Protein AF-A0A4Q0ILC9-F1 (afdb_monomer_lite)

pLDDT: mean 76.34, std 14.76, range [28.58, 97.38]

Structure (mmCIF, N/CA/C/O backbone):
data_AF-A0A4Q0ILC9-F1
#
_entry.id   AF-A0A4Q0ILC9-F1
#
loop_
_atom_site.group_PDB
_atom_site.id
_atom_site.type_symbol
_atom_site.label_atom_id
_atom_site.label_alt_id
_atom_site.label_comp_id
_atom_site.label_asym_id
_atom_site.label_entity_id
_atom_site.label_seq_id
_atom_site.pdbx_PDB_ins_code
_atom_site.Cartn_x
_atom_site.Cartn_y
_atom_site.Cartn_z
_atom_site.occupancy
_atom_site.B_iso_or_equiv
_atom_site.auth_seq_id
_atom_site.auth_comp_id
_atom_site.auth_asym_id
_atom_site.auth_atom_id
_atom_site.pdbx_PDB_model_num
ATOM 1 N N . MET A 1 1 ? -56.893 7.118 28.057 1.00 32.12 1 MET A N 1
ATOM 2 C CA . MET A 1 1 ? -55.992 6.007 27.695 1.00 32.12 1 MET A CA 1
ATOM 3 C C . MET A 1 1 ? -54.636 6.641 27.423 1.00 32.12 1 MET A C 1
ATOM 5 O O . MET A 1 1 ? -54.440 7.202 26.356 1.00 32.12 1 MET A O 1
ATOM 9 N N . HIS A 1 2 ? -53.793 6.756 28.453 1.00 28.58 2 HIS A N 1
ATOM 10 C CA . HIS A 1 2 ? -52.488 7.400 28.316 1.00 28.58 2 HIS A CA 1
ATOM 11 C C . HIS A 1 2 ? -51.523 6.392 27.708 1.00 28.58 2 HIS A C 1
ATOM 13 O O . HIS A 1 2 ? -51.140 5.425 28.359 1.00 28.58 2 HIS A O 1
ATOM 19 N N . GLU A 1 3 ? -51.178 6.610 26.445 1.00 32.72 3 GLU A N 1
ATOM 20 C CA . GLU A 1 3 ? -50.079 5.932 25.777 1.00 32.72 3 GLU A CA 1
ATOM 21 C C . GLU A 1 3 ? -48.788 6.407 26.451 1.00 32.72 3 GLU A C 1
ATOM 23 O O . GLU A 1 3 ? -48.257 7.483 26.172 1.00 32.72 3 GLU A O 1
ATOM 28 N N . THR A 1 4 ? -48.343 5.655 27.457 1.00 36.25 4 THR A N 1
ATOM 29 C CA . THR A 1 4 ? -47.068 5.884 28.122 1.00 36.25 4 THR A CA 1
ATOM 30 C C . THR A 1 4 ? -45.984 5.585 27.103 1.00 36.25 4 THR A C 1
ATOM 32 O O . THR A 1 4 ? -45.618 4.438 26.850 1.00 36.25 4 THR A O 1
ATOM 35 N N . THR A 1 5 ? -45.483 6.639 26.463 1.00 38.53 5 THR A N 1
ATOM 36 C CA . THR A 1 5 ? -44.257 6.580 25.679 1.00 38.53 5 THR A CA 1
ATOM 37 C C . THR A 1 5 ? -43.155 6.148 26.643 1.00 38.53 5 THR A C 1
ATOM 39 O O . THR A 1 5 ? -42.608 6.975 27.372 1.00 38.53 5 THR A O 1
ATOM 42 N N . HIS A 1 6 ? -42.871 4.845 26.705 1.00 46.44 6 HIS A N 1
ATOM 43 C CA . HIS A 1 6 ? -41.768 4.276 27.472 1.00 46.44 6 HIS A CA 1
ATOM 44 C C . HIS A 1 6 ? -40.474 4.712 26.786 1.00 46.44 6 HIS A C 1
ATOM 46 O O . HIS A 1 6 ? -39.830 3.956 26.062 1.00 46.44 6 HIS A O 1
ATOM 52 N N . LYS A 1 7 ? -40.116 5.991 26.942 1.00 48.72 7 LYS A N 1
ATOM 53 C CA . LYS A 1 7 ? -38.775 6.453 26.624 1.00 48.72 7 LYS A CA 1
ATOM 54 C C . LYS A 1 7 ? -37.854 5.657 27.546 1.00 48.72 7 LYS A C 1
ATOM 56 O O . LYS A 1 7 ? -38.005 5.774 28.763 1.00 48.72 7 LYS A O 1
ATOM 61 N N . PRO A 1 8 ? -36.950 4.832 26.999 1.00 55.56 8 PRO A N 1
ATOM 62 C CA . PRO A 1 8 ? -36.033 4.073 27.828 1.00 55.56 8 PRO A CA 1
ATOM 63 C C . PRO A 1 8 ? -35.229 5.072 28.657 1.00 55.56 8 PRO A C 1
ATOM 65 O O . PRO A 1 8 ? -34.714 6.052 28.108 1.00 55.56 8 PRO A O 1
ATOM 68 N N . LEU A 1 9 ? -35.166 4.861 29.972 1.00 58.69 9 LEU A N 1
ATOM 69 C CA . LEU A 1 9 ? -34.238 5.613 30.805 1.00 58.69 9 LEU A CA 1
ATOM 70 C C . LEU A 1 9 ? -32.828 5.238 30.353 1.00 58.69 9 LEU A C 1
ATOM 72 O O . LEU A 1 9 ? -32.453 4.066 30.395 1.00 58.69 9 LEU A O 1
ATOM 76 N N . ILE A 1 10 ? -32.086 6.236 29.880 1.00 66.81 10 ILE A N 1
ATOM 77 C CA . ILE A 1 10 ? -30.689 6.101 29.480 1.00 66.81 10 ILE A CA 1
ATOM 78 C C . ILE A 1 10 ? -29.870 6.886 30.492 1.00 66.81 10 ILE A C 1
ATOM 80 O O . ILE A 1 10 ? -29.986 8.109 30.570 1.00 66.81 10 ILE A O 1
ATOM 84 N N . TYR A 1 11 ? -29.042 6.183 31.253 1.00 71.12 11 TYR A N 1
ATOM 85 C CA . TYR A 1 11 ? -28.025 6.799 32.092 1.00 71.12 11 TYR A CA 1
ATOM 86 C C . TYR A 1 11 ? -26.703 6.806 31.333 1.00 71.12 11 TYR A C 1
ATOM 88 O O . TYR A 1 11 ? -26.286 5.776 30.808 1.00 71.12 11 TYR A O 1
ATOM 96 N N . GLN A 1 12 ? -26.052 7.966 31.270 1.00 73.44 12 GLN A N 1
ATOM 97 C CA . GLN A 1 12 ? -24.740 8.139 30.655 1.00 73.44 12 GLN A CA 1
ATOM 98 C C . GLN A 1 12 ? -23.733 8.523 31.736 1.00 73.44 12 GLN A C 1
ATOM 100 O O . GLN A 1 12 ? -23.986 9.435 32.521 1.00 73.44 12 GLN A O 1
ATOM 105 N N . ALA A 1 13 ? -22.591 7.841 31.757 1.00 72.38 13 ALA A N 1
ATOM 106 C CA . ALA A 1 13 ? -21.480 8.161 32.643 1.00 72.38 13 ALA A CA 1
ATOM 107 C C . ALA A 1 13 ? -20.181 8.267 31.835 1.00 72.38 13 ALA A C 1
ATOM 109 O O . ALA A 1 13 ? -19.867 7.386 31.032 1.00 72.38 13 ALA A O 1
ATOM 110 N N . SER A 1 14 ? -19.452 9.364 32.041 1.00 62.66 14 SER A N 1
ATOM 111 C CA . SER A 1 14 ? -18.255 9.748 31.277 1.00 62.66 14 SER A CA 1
ATOM 112 C C . SER A 1 14 ? -16.996 9.936 32.137 1.00 62.66 14 SER A C 1
ATOM 114 O O . SER A 1 14 ? -15.894 9.851 31.614 1.00 62.66 14 SER A O 1
ATOM 116 N N . ASP A 1 15 ? -17.109 10.111 33.459 1.00 62.19 15 ASP A N 1
ATOM 117 C CA . ASP A 1 15 ? -15.949 10.307 34.351 1.00 62.19 15 ASP A CA 1
ATOM 118 C C . ASP A 1 15 ? -15.460 8.985 34.965 1.00 62.19 15 ASP A C 1
ATOM 120 O O . ASP A 1 15 ? -15.452 8.782 36.180 1.00 62.19 15 ASP A O 1
ATOM 124 N N . VAL A 1 16 ? -15.103 8.031 34.106 1.00 65.88 16 VAL A N 1
ATOM 125 C CA . VAL A 1 16 ? -14.497 6.763 34.535 1.00 65.88 16 VAL A CA 1
ATOM 126 C C . VAL A 1 16 ? -12.981 6.913 34.508 1.00 65.88 16 VAL A C 1
ATOM 128 O O . VAL A 1 16 ? -12.418 7.594 33.651 1.00 65.88 16 VAL A O 1
ATOM 131 N N . ASN A 1 17 ? -12.289 6.277 35.452 1.00 66.19 17 ASN A N 1
ATOM 132 C CA . ASN A 1 17 ? -10.834 6.340 35.534 1.00 66.19 17 ASN A CA 1
ATOM 133 C C . ASN A 1 17 ? -10.191 5.463 34.439 1.00 66.19 17 ASN A C 1
ATOM 1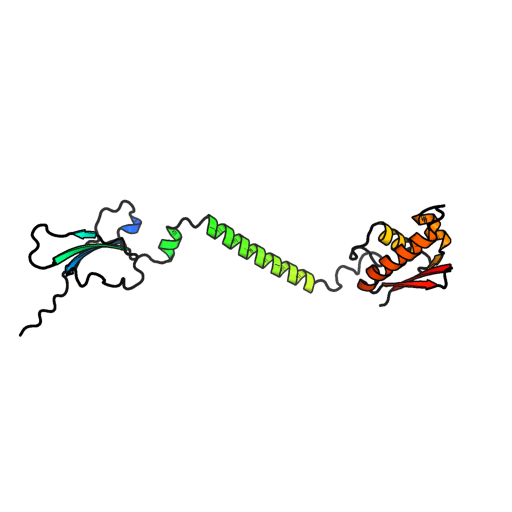35 O O . ASN A 1 17 ? -9.808 4.314 34.675 1.00 66.19 17 ASN A O 1
ATOM 139 N N . PHE A 1 18 ? -10.140 5.974 33.209 1.00 67.69 18 PHE A N 1
ATOM 140 C CA . PHE A 1 18 ? -9.543 5.278 32.073 1.00 67.69 18 PHE A CA 1
ATOM 141 C C . PHE A 1 18 ? -8.012 5.267 32.176 1.00 67.69 18 PHE A C 1
ATOM 143 O O . PHE A 1 18 ? -7.387 6.273 32.498 1.00 67.69 18 PHE A O 1
ATOM 150 N N . ARG A 1 19 ? -7.383 4.129 31.837 1.00 70.31 19 ARG A N 1
ATOM 151 C CA . ARG A 1 19 ? -5.910 3.995 31.811 1.00 70.31 19 ARG A CA 1
ATOM 152 C C . ARG A 1 19 ? -5.233 4.949 30.824 1.00 70.31 19 ARG A C 1
ATOM 154 O O . ARG A 1 19 ? -4.073 5.293 31.020 1.00 70.31 19 ARG A O 1
ATOM 161 N N . ASN A 1 20 ? -5.936 5.333 29.759 1.00 70.12 20 ASN A N 1
ATOM 162 C CA . ASN A 1 20 ? -5.443 6.287 28.778 1.00 70.12 20 ASN A CA 1
ATOM 163 C C . ASN A 1 20 ? -6.116 7.653 29.013 1.00 70.12 20 ASN A C 1
ATOM 165 O O . ASN A 1 20 ? -7.323 7.765 28.778 1.00 70.12 20 ASN A O 1
ATOM 169 N N . PRO A 1 21 ? -5.367 8.689 29.439 1.00 71.94 21 PRO A N 1
ATOM 170 C CA . PRO A 1 21 ? -5.933 10.004 29.735 1.00 71.94 21 PRO A CA 1
ATOM 171 C C . PRO A 1 21 ? -6.522 10.684 28.493 1.00 71.94 21 PRO A C 1
ATOM 173 O O . PRO A 1 21 ? -7.479 11.438 28.615 1.00 71.94 21 PRO A O 1
ATOM 176 N N . SER A 1 22 ? -6.026 10.369 27.292 1.00 68.69 22 SER A N 1
ATOM 177 C CA . SER A 1 22 ? -6.539 10.920 26.030 1.00 68.69 22 SER A CA 1
ATOM 178 C C . SER A 1 22 ? -7.940 10.423 25.668 1.00 68.69 22 SER A C 1
ATOM 180 O O . SER A 1 22 ? -8.578 10.996 24.792 1.00 68.69 22 SER A O 1
ATOM 182 N N . LEU A 1 23 ? -8.416 9.353 26.314 1.00 69.56 23 LEU A N 1
ATOM 183 C CA . LEU A 1 23 ? -9.752 8.799 26.091 1.00 69.56 23 LEU A CA 1
ATOM 184 C C . LEU A 1 23 ? -10.779 9.291 27.115 1.00 69.56 23 LEU A C 1
ATOM 186 O O . LEU A 1 23 ? -11.969 9.046 26.931 1.00 69.56 23 LEU A O 1
ATOM 190 N N . LYS A 1 24 ? -10.349 9.997 28.167 1.00 72.06 24 LYS A N 1
ATOM 191 C CA . LYS A 1 24 ? -11.212 10.352 29.297 1.00 72.06 24 LYS A CA 1
ATOM 192 C C . LYS A 1 24 ? -12.402 11.226 28.892 1.00 72.06 24 LYS A C 1
ATOM 194 O O . LYS A 1 24 ? -13.518 10.959 29.313 1.00 72.06 24 LYS A O 1
ATOM 199 N N . ASP A 1 25 ? -12.176 12.203 28.020 1.00 73.38 25 ASP A N 1
ATOM 200 C CA . ASP A 1 25 ? -13.208 13.181 27.649 1.00 73.38 25 ASP A CA 1
ATOM 201 C C . ASP A 1 25 ? -14.061 12.748 26.443 1.00 73.38 25 ASP A C 1
ATOM 203 O O . ASP A 1 25 ? -15.042 13.404 26.098 1.00 73.38 25 ASP A O 1
ATOM 207 N N . VAL A 1 26 ? -13.690 11.643 25.788 1.00 76.31 26 VAL A N 1
ATOM 208 C CA . VAL A 1 26 ? -14.314 11.159 24.541 1.00 76.31 26 VAL A CA 1
ATOM 209 C C . VAL A 1 26 ? -15.000 9.804 24.690 1.00 76.31 26 VAL A C 1
ATOM 211 O O . VAL A 1 26 ? -15.702 9.375 23.775 1.00 76.31 26 VAL A O 1
ATOM 214 N N . THR A 1 27 ? -14.820 9.121 25.822 1.00 82.19 27 THR A N 1
ATOM 215 C CA . THR A 1 27 ? -15.424 7.811 26.084 1.00 82.19 27 THR A CA 1
ATOM 216 C C . THR A 1 27 ? -16.475 7.892 27.182 1.00 82.19 27 THR A C 1
ATOM 218 O O . THR A 1 27 ? -16.338 8.605 28.172 1.00 82.19 27 THR A O 1
ATOM 221 N N . TYR A 1 28 ? -17.568 7.164 26.994 1.00 82.88 28 TYR A N 1
ATOM 222 C CA . TYR A 1 28 ? -18.654 7.060 27.961 1.00 82.88 28 TYR A CA 1
ATOM 223 C C . TYR A 1 28 ? -19.323 5.704 27.820 1.00 82.88 28 TYR A C 1
ATOM 225 O O . TYR A 1 28 ? -19.231 5.051 26.784 1.00 82.88 28 TYR A O 1
ATOM 233 N N . PHE A 1 29 ? -20.035 5.270 28.850 1.00 84.31 29 PHE A N 1
ATOM 234 C CA . PHE A 1 29 ? -20.931 4.129 28.727 1.00 84.31 29 PHE A CA 1
ATOM 235 C C . PHE A 1 29 ? -22.366 4.563 28.977 1.00 84.31 29 PHE A C 1
ATOM 237 O O . PHE A 1 29 ? -22.641 5.534 29.687 1.00 84.31 29 PHE A O 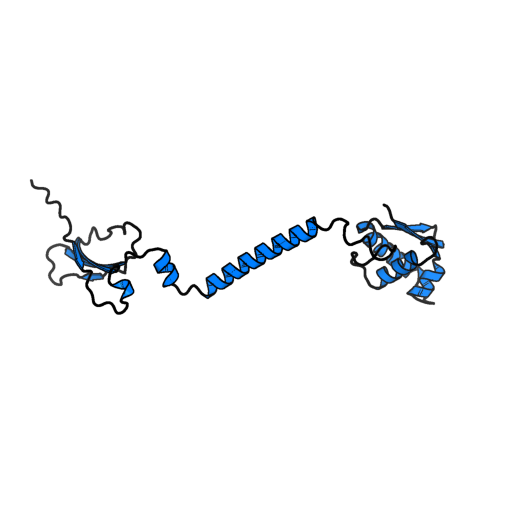1
ATOM 244 N N . THR A 1 30 ? -23.278 3.839 28.349 1.00 82.31 30 THR A N 1
ATOM 245 C CA . THR A 1 30 ? -24.713 4.028 28.497 1.00 82.31 30 THR A CA 1
ATOM 246 C C . THR A 1 30 ? -25.323 2.791 29.132 1.00 82.31 30 THR A C 1
ATOM 248 O O . THR A 1 30 ? -24.955 1.659 28.809 1.00 82.31 30 THR A O 1
ATOM 251 N N . LEU A 1 31 ? -26.240 3.032 30.057 1.00 82.88 31 LEU A N 1
ATOM 252 C CA . LEU A 1 31 ? -27.096 2.048 30.700 1.00 82.88 31 LEU A CA 1
ATOM 253 C C . LEU A 1 31 ? -28.516 2.341 30.240 1.00 82.88 31 LEU A C 1
ATOM 255 O O . LEU A 1 31 ? -29.067 3.385 30.592 1.00 82.88 31 LEU A O 1
ATOM 259 N N . ALA A 1 32 ? -29.087 1.454 29.435 1.00 80.56 32 ALA A N 1
ATOM 260 C CA . ALA A 1 32 ? -30.437 1.598 28.916 1.00 80.56 32 ALA A CA 1
ATOM 261 C C . ALA A 1 32 ? -31.324 0.462 29.423 1.00 80.56 32 ALA A C 1
ATOM 263 O O . ALA A 1 32 ? -30.946 -0.708 29.378 1.00 80.56 32 ALA A O 1
ATOM 264 N N . LEU A 1 33 ? -32.522 0.811 29.879 1.00 79.25 33 LEU A N 1
ATOM 265 C CA . LEU A 1 33 ? -33.580 -0.157 30.147 1.00 79.25 33 LEU A CA 1
ATOM 266 C C . LEU A 1 33 ? -34.238 -0.523 28.808 1.00 79.25 33 LEU A C 1
ATOM 268 O O . LEU A 1 33 ? -34.778 0.355 28.133 1.00 79.25 33 LEU A O 1
ATOM 272 N N . VAL A 1 34 ? -34.154 -1.781 28.389 1.00 75.75 34 VAL A N 1
ATOM 273 C CA . VAL A 1 34 ? -34.572 -2.231 27.055 1.00 75.75 34 VAL A CA 1
ATOM 274 C C . VAL A 1 34 ? -35.503 -3.433 27.190 1.00 75.75 34 VAL A C 1
ATOM 276 O O . VAL A 1 34 ? -35.239 -4.343 27.968 1.00 75.75 34 VAL A O 1
ATOM 279 N N . ASP A 1 35 ? -36.602 -3.448 26.436 1.00 76.12 35 ASP A N 1
ATOM 280 C CA . ASP A 1 35 ? -37.406 -4.662 26.265 1.00 76.12 35 ASP A CA 1
ATOM 281 C C . ASP A 1 35 ? -36.651 -5.617 25.329 1.00 76.12 35 ASP A C 1
ATOM 283 O O . ASP A 1 35 ? -36.176 -5.210 24.263 1.00 76.12 35 ASP A O 1
ATOM 287 N N . THR A 1 36 ? -36.552 -6.892 25.710 1.00 66.94 36 THR A N 1
ATOM 288 C CA . THR A 1 36 ? -35.953 -7.983 24.917 1.00 66.94 36 THR A CA 1
ATOM 289 C C . THR A 1 36 ? -36.364 -7.997 23.439 1.00 66.94 36 THR A C 1
ATOM 291 O O . THR A 1 36 ? -35.588 -8.441 22.593 1.00 66.94 36 THR A O 1
ATOM 294 N N . LYS A 1 37 ? -37.548 -7.475 23.097 1.00 66.00 37 LYS A N 1
ATOM 295 C CA . LYS A 1 37 ? -38.059 -7.408 21.719 1.00 66.00 37 LYS A CA 1
ATOM 296 C C . LYS A 1 37 ? -37.507 -6.246 20.879 1.00 66.00 37 LYS A C 1
ATOM 298 O O . LYS A 1 37 ? -37.629 -6.290 19.658 1.00 66.00 37 LYS A O 1
ATOM 303 N N . SER A 1 38 ? -36.900 -5.222 21.483 1.00 59.88 38 SER A N 1
ATOM 304 C CA . SER A 1 38 ? -36.496 -3.970 20.811 1.00 59.88 38 SER A CA 1
ATOM 305 C C . SER A 1 38 ? -35.008 -3.622 20.974 1.00 59.88 38 SER A C 1
ATOM 307 O O . SER A 1 38 ? -34.642 -2.451 21.064 1.00 59.88 38 SER A O 1
ATOM 309 N N . ALA A 1 39 ? -34.138 -4.634 21.019 1.00 58.22 39 ALA A N 1
ATOM 310 C CA . ALA A 1 39 ? -32.728 -4.490 21.395 1.00 58.22 39 ALA A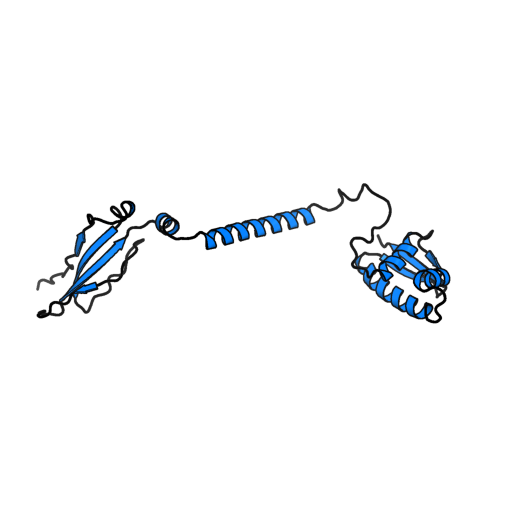 CA 1
ATOM 311 C C . ALA A 1 39 ? -31.841 -3.666 20.434 1.00 58.22 39 ALA A C 1
ATOM 313 O O . ALA A 1 39 ? -30.734 -3.278 20.805 1.00 58.22 39 ALA A O 1
ATOM 314 N N . SER A 1 40 ? -32.282 -3.370 19.208 1.00 54.81 40 SER A N 1
ATOM 315 C CA . SER A 1 40 ? -31.437 -2.694 18.218 1.00 54.81 40 SER A CA 1
ATOM 316 C C . SER A 1 40 ? -31.728 -1.196 18.133 1.00 54.81 40 SER A C 1
ATOM 318 O O . SER A 1 40 ? -32.547 -0.750 17.325 1.00 54.81 40 SER A O 1
ATOM 320 N N . ARG A 1 41 ? -31.011 -0.386 18.915 1.00 61.09 41 ARG A N 1
ATOM 321 C CA . ARG A 1 41 ? -30.881 1.042 18.607 1.00 61.09 41 ARG A CA 1
ATOM 322 C C . ARG A 1 41 ? -29.665 1.218 17.700 1.00 61.09 41 ARG A C 1
ATOM 324 O O . ARG A 1 41 ? -28.543 0.931 18.097 1.00 61.09 41 ARG A O 1
ATOM 331 N N . GLY A 1 42 ? -29.912 1.632 16.457 1.00 58.41 42 GLY A N 1
ATOM 332 C CA . GLY A 1 42 ? -28.852 1.877 15.481 1.00 58.41 42 GLY A CA 1
ATOM 333 C C . GLY A 1 42 ? -27.848 2.900 16.010 1.00 58.41 42 GLY A C 1
ATOM 334 O O . GLY A 1 42 ? -28.238 3.930 16.565 1.00 58.41 42 GLY A O 1
ATOM 335 N N . ILE A 1 43 ? -26.560 2.602 15.848 1.00 63.09 43 ILE A N 1
ATOM 336 C CA . ILE A 1 43 ? -25.465 3.506 16.202 1.00 63.09 43 ILE A CA 1
ATOM 337 C C . ILE A 1 43 ? -25.562 4.717 15.268 1.00 63.09 43 ILE A C 1
ATOM 339 O O . ILE A 1 43 ? -25.338 4.610 14.065 1.00 63.09 43 ILE A O 1
ATOM 343 N N . GLY A 1 44 ? -25.971 5.861 15.814 1.00 60.94 44 GLY A N 1
ATOM 344 C CA . GLY A 1 44 ? -26.082 7.112 15.070 1.00 60.94 44 GLY A CA 1
ATOM 345 C C . GLY A 1 44 ? -24.798 7.936 15.158 1.00 60.94 44 GLY A C 1
ATOM 346 O O . GLY A 1 44 ? -24.368 8.287 16.257 1.00 60.94 44 GLY A O 1
ATOM 347 N N . GLY A 1 45 ? -24.236 8.307 14.006 1.00 68.81 45 GLY A N 1
ATOM 348 C CA . GLY A 1 45 ? -23.115 9.249 13.892 1.00 68.81 45 GLY A CA 1
ATOM 349 C C . GLY A 1 45 ? -21.720 8.611 13.898 1.00 68.81 45 GLY A C 1
ATOM 350 O O . GLY A 1 45 ? -21.575 7.395 13.817 1.00 68.81 45 GLY A O 1
ATOM 351 N N . ASN A 1 46 ? -20.682 9.452 13.990 1.00 71.12 46 ASN A N 1
ATOM 352 C CA . ASN A 1 46 ? -19.266 9.049 14.020 1.00 71.12 46 ASN A CA 1
ATOM 353 C C . ASN A 1 46 ? -18.864 8.535 15.410 1.00 71.12 46 ASN A C 1
ATOM 355 O O . ASN A 1 46 ? -18.021 9.123 16.084 1.00 71.12 46 ASN A O 1
ATOM 359 N N . LYS A 1 47 ? -19.524 7.471 15.859 1.00 79.88 47 LYS A N 1
ATOM 360 C CA . LYS A 1 47 ? -19.327 6.888 17.183 1.00 79.88 47 LYS A CA 1
ATOM 361 C C . LYS A 1 47 ? -18.854 5.458 17.033 1.00 79.88 47 LYS A C 1
ATOM 363 O O . LYS A 1 47 ? -19.424 4.694 16.258 1.00 79.88 47 LYS A O 1
ATOM 368 N N . ILE A 1 48 ? -17.832 5.092 17.792 1.00 83.12 48 ILE A N 1
ATOM 369 C CA . ILE A 1 48 ? -17.429 3.696 17.927 1.00 83.12 48 ILE A CA 1
ATOM 370 C C . ILE A 1 48 ? -18.228 3.123 19.085 1.00 83.12 48 ILE A C 1
ATOM 372 O O . ILE A 1 48 ? -18.209 3.678 20.182 1.00 83.12 48 ILE A O 1
ATOM 376 N N . ALA A 1 49 ? -18.936 2.030 18.833 1.00 85.44 49 ALA A N 1
ATOM 377 C CA . ALA A 1 49 ? -19.650 1.307 19.869 1.00 85.44 49 ALA A CA 1
ATOM 378 C C . ALA A 1 49 ? -18.874 0.047 20.252 1.00 85.44 49 ALA A C 1
ATOM 380 O O . ALA A 1 49 ? -18.331 -0.649 19.395 1.00 85.44 49 ALA A O 1
ATOM 381 N N . SER A 1 50 ? -18.841 -0.230 21.547 1.00 84.31 50 SER A N 1
ATOM 382 C CA . SER A 1 50 ? -18.388 -1.498 22.102 1.00 84.31 50 SER A CA 1
ATOM 383 C C . SER A 1 50 ? -19.484 -2.556 21.968 1.00 84.31 50 SER A C 1
ATOM 385 O O . SER A 1 50 ? -20.663 -2.238 21.764 1.00 84.31 50 SER A O 1
ATOM 387 N N . ASP A 1 51 ? -19.097 -3.812 22.176 1.00 86.50 51 ASP A N 1
ATOM 388 C CA . ASP A 1 51 ? -20.030 -4.910 22.394 1.00 86.50 51 ASP A CA 1
ATOM 389 C C . ASP A 1 51 ? -21.011 -4.560 23.523 1.00 86.50 51 ASP A C 1
ATOM 391 O O . ASP A 1 51 ? -20.631 -3.975 24.545 1.00 86.50 51 ASP A O 1
ATOM 395 N N . SER A 1 52 ? -22.288 -4.885 23.316 1.00 83.62 52 SER A N 1
ATOM 396 C CA . SER A 1 52 ? -23.344 -4.635 24.294 1.00 83.62 52 SER A CA 1
ATOM 397 C C . SER A 1 52 ? -23.504 -5.825 25.234 1.00 83.62 52 SER A C 1
ATOM 399 O O . SER A 1 52 ? -23.667 -6.956 24.775 1.00 83.62 52 SER A O 1
ATOM 401 N N . ILE A 1 53 ? -23.545 -5.566 26.536 1.00 86.19 53 ILE A N 1
ATOM 402 C CA . ILE A 1 53 ? -23.828 -6.568 27.566 1.00 86.19 53 ILE A CA 1
ATOM 403 C C . ILE A 1 53 ? -25.289 -6.422 27.989 1.00 86.19 53 ILE A C 1
ATOM 405 O O . ILE A 1 53 ? -25.755 -5.318 28.257 1.00 86.19 53 ILE A O 1
ATOM 409 N N . MET A 1 54 ? -26.010 -7.537 28.063 1.00 84.56 54 MET A N 1
ATOM 410 C CA . MET A 1 54 ? -27.398 -7.587 28.522 1.00 84.56 54 MET A CA 1
ATOM 411 C C . MET A 1 54 ? -27.453 -8.225 29.910 1.00 84.56 54 MET A C 1
ATOM 413 O O . MET A 1 54 ? -27.144 -9.404 30.069 1.00 84.56 54 MET A O 1
ATOM 417 N N . LEU A 1 55 ? -27.847 -7.449 30.915 1.00 83.94 55 LEU A N 1
ATOM 418 C CA . LEU A 1 55 ? -28.040 -7.910 32.287 1.00 83.94 55 LEU A CA 1
ATOM 419 C C . LEU A 1 55 ? -29.516 -8.255 32.492 1.00 83.94 55 LEU A C 1
ATOM 421 O O . LEU A 1 55 ? -30.376 -7.371 32.466 1.00 83.94 55 LEU A O 1
ATOM 425 N N . MET A 1 56 ? -29.794 -9.548 32.666 1.00 81.94 56 MET A N 1
ATOM 426 C CA . MET A 1 56 ? -31.135 -10.062 32.954 1.00 81.94 56 MET A CA 1
ATOM 427 C C . MET A 1 56 ? -31.312 -10.221 34.471 1.00 81.94 56 MET A C 1
ATOM 429 O O . MET A 1 56 ? -30.469 -10.863 35.101 1.00 81.94 56 MET A O 1
ATOM 433 N N . PRO A 1 57 ? -32.388 -9.694 35.076 1.00 79.50 57 PRO A N 1
ATOM 434 C CA . PRO A 1 57 ? -32.741 -10.036 36.448 1.00 79.50 57 PRO A CA 1
ATOM 435 C C . PRO A 1 57 ? -33.195 -11.500 36.534 1.00 79.50 57 PRO A C 1
ATOM 437 O O . PRO A 1 57 ? -33.972 -11.961 35.702 1.00 79.50 57 PRO A O 1
ATOM 440 N N . GLU A 1 58 ? -32.770 -12.214 37.576 1.00 72.31 58 GLU A N 1
ATOM 441 C CA . GLU A 1 58 ? -33.144 -13.622 37.806 1.00 72.31 58 GLU A CA 1
ATOM 442 C C . GLU A 1 58 ? -34.659 -13.798 38.044 1.00 72.31 58 GLU A C 1
ATOM 444 O O . GLU A 1 58 ? -35.247 -14.804 37.664 1.00 72.31 58 GLU A O 1
ATOM 449 N N . HIS A 1 59 ? -35.304 -12.772 38.609 1.00 67.31 59 HIS A N 1
ATOM 450 C CA . HIS A 1 59 ? -36.739 -12.728 38.907 1.00 67.31 59 HIS A CA 1
ATOM 451 C C . HIS A 1 59 ? -37.425 -11.566 38.171 1.00 67.31 59 HIS A C 1
ATOM 453 O O . HIS A 1 59 ? -38.132 -10.755 38.772 1.00 67.31 59 HIS A O 1
ATOM 459 N N . ALA A 1 60 ? -37.163 -11.425 36.871 1.00 58.09 60 ALA A N 1
ATOM 460 C CA . ALA A 1 60 ? -37.737 -10.348 36.073 1.00 58.09 60 ALA A CA 1
ATOM 461 C C . ALA A 1 60 ? -39.234 -10.581 35.811 1.00 58.09 60 ALA A C 1
ATOM 463 O O . ALA A 1 60 ? -39.615 -11.445 35.019 1.00 58.09 60 ALA A O 1
ATOM 464 N N . ALA A 1 61 ? -40.089 -9.771 36.436 1.00 56.56 61 ALA A N 1
ATOM 465 C CA . ALA A 1 61 ? -41.429 -9.544 35.916 1.00 56.56 61 ALA A CA 1
ATOM 466 C C . ALA A 1 61 ? -41.292 -8.762 34.597 1.00 56.56 61 ALA A C 1
ATOM 468 O O . ALA A 1 61 ? -40.713 -7.681 34.577 1.00 56.56 61 ALA A O 1
ATOM 469 N N . GLU A 1 62 ? -41.797 -9.341 33.508 1.00 64.94 62 GLU A N 1
ATOM 470 C CA . GLU A 1 62 ? -41.993 -8.685 32.207 1.00 64.94 62 GLU A CA 1
ATOM 471 C C . GLU A 1 62 ? -40.731 -8.258 31.434 1.00 64.94 62 GLU A C 1
ATOM 473 O O . GLU A 1 62 ? -40.463 -7.074 31.286 1.00 64.94 62 GLU A O 1
ATOM 478 N N . GLY A 1 63 ? -39.991 -9.216 30.853 1.00 68.19 63 GLY A N 1
ATOM 479 C CA . GLY A 1 63 ? -39.201 -9.009 29.616 1.00 68.19 63 GLY A CA 1
ATOM 480 C C . GLY A 1 63 ? -38.150 -7.885 29.611 1.00 68.19 63 GLY A C 1
ATOM 481 O O . GLY A 1 63 ? -37.670 -7.494 28.545 1.00 68.19 63 GLY A O 1
ATOM 482 N N . LEU A 1 64 ? -37.810 -7.360 30.786 1.00 74.19 64 LEU A N 1
ATOM 483 C CA . LEU A 1 64 ? -37.035 -6.146 30.958 1.00 74.19 64 LEU A CA 1
ATOM 484 C C . LEU A 1 64 ? -35.557 -6.474 31.157 1.00 74.19 64 LEU A C 1
ATOM 486 O O . LEU A 1 64 ? -35.173 -7.188 32.085 1.00 74.19 64 LEU A O 1
ATOM 490 N N . ALA A 1 65 ? -34.730 -5.904 30.291 1.00 81.06 65 ALA A N 1
ATOM 491 C CA . ALA A 1 65 ? -33.290 -6.055 30.272 1.00 81.06 65 ALA A CA 1
ATOM 492 C C . ALA A 1 65 ? -32.593 -4.732 30.593 1.00 81.06 65 ALA A C 1
ATOM 494 O O . ALA A 1 65 ? -33.044 -3.665 30.175 1.00 81.06 65 ALA A O 1
ATOM 495 N N . ILE A 1 66 ? -31.443 -4.793 31.266 1.00 83.88 66 ILE A N 1
ATOM 496 C CA . ILE A 1 66 ? -30.525 -3.651 31.325 1.00 83.88 66 ILE A CA 1
ATOM 497 C C . ILE A 1 66 ? -29.427 -3.883 30.290 1.00 83.88 66 ILE A C 1
ATOM 499 O O . ILE A 1 66 ? -28.629 -4.809 30.417 1.00 83.88 66 ILE A O 1
ATOM 503 N N . GLN A 1 67 ? -29.379 -3.039 29.265 1.00 85.12 67 GLN A N 1
ATOM 504 C CA . GLN A 1 67 ? -28.310 -3.027 28.277 1.00 85.12 67 GLN A CA 1
ATOM 505 C C . GLN A 1 67 ? -27.206 -2.070 28.728 1.00 85.12 67 GLN A C 1
ATOM 507 O O . GLN A 1 67 ? -27.454 -0.893 28.990 1.00 85.12 67 GLN A O 1
ATOM 512 N N . VAL A 1 68 ? -25.979 -2.576 28.781 1.00 86.31 68 VAL A N 1
ATOM 513 C CA . VAL A 1 68 ? -24.763 -1.800 29.019 1.00 86.31 68 VAL A CA 1
ATOM 514 C C . VAL A 1 68 ? -23.983 -1.734 27.713 1.00 86.31 68 VAL A C 1
ATOM 516 O O . VAL A 1 68 ? -23.632 -2.775 27.156 1.00 86.31 68 VAL A O 1
ATOM 519 N N . GLN A 1 69 ? -23.694 -0.531 27.221 1.00 86.62 69 GLN A N 1
ATOM 520 C CA . GLN A 1 69 ? -22.887 -0.351 26.014 1.00 86.62 69 GLN A CA 1
ATOM 521 C C . GLN A 1 69 ? -21.921 0.825 26.155 1.00 86.62 69 GLN A C 1
ATOM 523 O O . GLN A 1 69 ? -22.321 1.932 26.522 1.00 86.62 69 GLN A O 1
ATOM 528 N N . GLY A 1 70 ? -20.646 0.572 25.853 1.00 85.75 70 GLY A N 1
ATOM 529 C CA . GLY A 1 70 ? -19.601 1.592 25.777 1.00 85.75 70 GLY A CA 1
ATOM 530 C C . GLY A 1 70 ? -19.596 2.299 24.424 1.00 85.75 70 GLY A C 1
ATOM 531 O O . GLY A 1 70 ? -19.806 1.665 23.391 1.00 85.75 70 GLY A O 1
ATOM 532 N N . PHE A 1 71 ? -19.323 3.597 24.431 1.00 85.50 71 PHE A N 1
ATOM 533 C CA . PHE A 1 71 ? -19.205 4.439 23.249 1.00 85.50 71 PHE A CA 1
ATOM 534 C C . PHE A 1 71 ? -17.949 5.307 23.323 1.00 85.50 71 PHE A C 1
ATOM 536 O O . PHE A 1 71 ? -17.526 5.738 24.398 1.00 85.50 71 PHE A O 1
ATOM 543 N N . ALA A 1 72 ? -17.376 5.582 22.156 1.00 85.06 72 ALA A N 1
ATOM 544 C CA . ALA A 1 72 ? -16.284 6.524 21.987 1.00 85.06 72 ALA A CA 1
ATOM 545 C C . ALA A 1 72 ? -16.586 7.471 20.820 1.00 85.06 72 ALA A C 1
ATOM 547 O O . ALA A 1 72 ? -16.749 7.038 19.674 1.00 85.06 72 ALA A O 1
ATOM 548 N N . ASP A 1 73 ? -16.635 8.768 21.112 1.00 83.69 73 ASP A N 1
ATOM 549 C CA . ASP A 1 73 ? -16.790 9.824 20.115 1.00 83.69 73 ASP A CA 1
ATOM 550 C C . ASP A 1 73 ? -15.395 10.165 19.557 1.00 83.69 73 ASP A C 1
ATOM 552 O O . ASP A 1 73 ? -14.765 11.160 19.915 1.00 83.69 73 ASP A O 1
ATOM 556 N N . CYS A 1 74 ? -14.862 9.280 18.713 1.00 76.00 74 CYS A N 1
ATOM 557 C CA . CYS A 1 74 ? -13.536 9.440 18.118 1.00 76.00 74 CYS A CA 1
ATOM 558 C C . CYS A 1 74 ? -13.611 10.078 16.726 1.00 76.00 74 CYS A C 1
ATOM 560 O O . CYS A 1 74 ? -14.352 9.630 15.852 1.00 76.00 74 CYS A O 1
ATOM 562 N N . SER A 1 75 ? -12.762 11.077 16.479 1.00 81.31 75 SER A N 1
ATOM 563 C CA . SER A 1 75 ? -12.503 11.552 15.116 1.00 81.31 75 SER A CA 1
ATOM 564 C C . SER A 1 75 ? -11.751 10.487 14.310 1.00 81.31 75 SER A C 1
ATOM 566 O O . SER A 1 75 ? -10.911 9.768 14.856 1.00 81.31 75 SER A O 1
ATOM 568 N N . MET A 1 76 ? -11.978 10.437 12.993 1.00 80.12 76 MET A N 1
ATOM 569 C CA . MET A 1 76 ? -11.224 9.577 12.067 1.00 80.12 76 MET A CA 1
ATOM 570 C C . MET A 1 76 ? -9.707 9.752 12.214 1.00 80.12 76 MET A C 1
ATOM 572 O O . MET A 1 76 ? -8.973 8.772 12.179 1.00 80.12 76 MET A O 1
ATOM 576 N N . ALA A 1 77 ? -9.231 10.974 12.472 1.00 80.06 77 ALA A N 1
ATOM 577 C CA . ALA A 1 77 ? -7.809 11.230 12.696 1.00 80.06 77 ALA A CA 1
ATOM 578 C C . ALA A 1 77 ? -7.265 10.516 13.948 1.00 80.06 77 ALA A C 1
A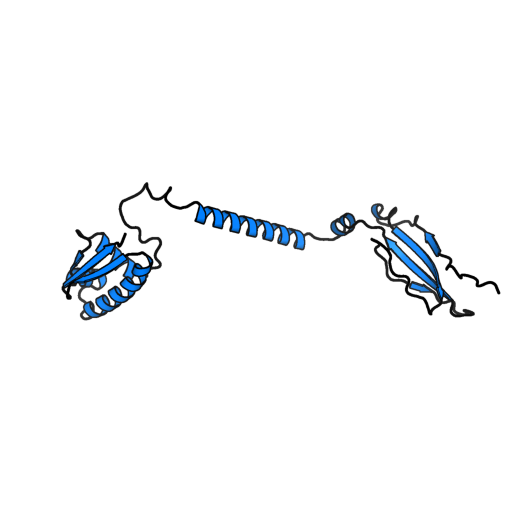TOM 580 O O . ALA A 1 77 ? -6.176 9.950 13.908 1.00 80.06 77 ALA A O 1
ATOM 581 N N . SER A 1 78 ? -8.034 10.493 15.041 1.00 78.50 78 SER A N 1
ATOM 582 C CA . SER A 1 78 ? -7.655 9.792 16.274 1.00 78.50 78 SER A CA 1
ATOM 583 C C . SER A 1 78 ? -7.635 8.279 16.080 1.00 78.50 78 SER A C 1
ATOM 585 O O . SER A 1 78 ? -6.778 7.608 16.644 1.00 78.50 78 SER A O 1
ATOM 587 N N . ILE A 1 79 ? -8.537 7.748 15.248 1.00 79.19 79 ILE A N 1
ATOM 588 C CA . ILE A 1 79 ? -8.577 6.323 14.896 1.00 79.19 79 ILE A CA 1
ATOM 589 C C . ILE A 1 79 ? -7.336 5.942 14.086 1.00 79.19 79 ILE A C 1
ATOM 591 O O . ILE A 1 79 ? -6.685 4.949 14.395 1.00 79.19 79 ILE A O 1
ATOM 595 N N . LEU A 1 80 ? -6.973 6.750 13.085 1.00 79.19 80 LEU A N 1
ATOM 596 C CA . LEU A 1 80 ? -5.769 6.527 12.282 1.00 79.19 80 LEU A CA 1
ATOM 597 C C . LEU A 1 80 ? -4.495 6.631 13.129 1.00 79.19 80 LEU A C 1
ATOM 599 O O . LEU A 1 80 ? -3.598 5.812 12.971 1.00 79.19 80 LEU A O 1
ATOM 603 N N . TYR A 1 81 ? -4.436 7.595 14.052 1.00 78.19 81 TYR A N 1
ATOM 604 C CA . TYR A 1 81 ? -3.302 7.775 14.961 1.00 78.19 81 TYR A CA 1
ATOM 605 C C . TYR A 1 81 ? -3.162 6.631 15.974 1.00 78.19 81 TYR A C 1
ATOM 607 O O . TYR A 1 81 ? -2.053 6.194 16.266 1.00 78.19 81 TYR A O 1
ATOM 615 N N . ALA A 1 82 ? -4.280 6.140 16.515 1.00 78.12 82 ALA A N 1
ATOM 616 C CA . ALA A 1 82 ? -4.283 5.009 17.440 1.00 78.12 82 ALA A CA 1
ATOM 617 C C . ALA A 1 82 ? -4.008 3.665 16.740 1.00 78.12 82 ALA A C 1
ATOM 619 O O . ALA A 1 82 ? -3.660 2.687 17.400 1.00 78.12 82 ALA A O 1
ATOM 620 N N . SER A 1 83 ? -4.179 3.605 15.419 1.00 80.44 83 SER A N 1
ATOM 621 C CA . SER A 1 83 ? -3.935 2.413 14.615 1.00 80.44 83 SER A CA 1
ATOM 622 C C . SER A 1 83 ? -2.448 2.272 14.287 1.00 80.44 83 SER A C 1
ATOM 624 O O . SER A 1 83 ? -1.802 3.216 13.841 1.00 80.44 83 SER A O 1
ATOM 626 N N . ASP A 1 84 ? -1.911 1.056 14.399 1.00 82.00 84 ASP A N 1
ATOM 627 C CA . ASP A 1 84 ? -0.560 0.751 13.918 1.00 82.00 84 ASP A CA 1
ATOM 628 C C . ASP A 1 84 ? -0.563 0.644 12.383 1.00 82.00 84 ASP A C 1
ATOM 630 O O . ASP A 1 84 ? -0.826 -0.406 11.797 1.00 82.00 84 ASP A O 1
ATOM 634 N N . GLN A 1 85 ? -0.359 1.781 11.716 1.00 83.62 85 GLN A N 1
ATOM 635 C CA . GLN A 1 85 ? -0.394 1.907 10.252 1.00 83.62 85 GLN A CA 1
ATOM 636 C C . GLN A 1 85 ? 0.998 1.952 9.623 1.00 83.62 85 GLN A C 1
ATOM 638 O O . GLN A 1 85 ? 1.146 2.348 8.465 1.00 83.62 85 GLN A O 1
ATOM 643 N N . THR A 1 86 ? 2.024 1.528 10.359 1.00 85.81 86 THR A N 1
ATOM 644 C CA . THR A 1 86 ? 3.425 1.579 9.923 1.00 85.81 86 THR A CA 1
ATOM 645 C C . THR A 1 86 ? 3.640 0.862 8.586 1.00 85.81 86 THR A C 1
ATOM 647 O O . THR A 1 86 ? 4.143 1.459 7.632 1.00 85.81 86 THR A O 1
ATOM 650 N N . LEU A 1 87 ? 3.188 -0.389 8.466 1.00 89.00 87 LEU A N 1
ATOM 651 C CA . LEU A 1 87 ? 3.343 -1.186 7.246 1.00 89.00 87 LEU A CA 1
ATOM 652 C C . LEU A 1 87 ? 2.477 -0.676 6.069 1.00 89.00 87 LEU A C 1
ATOM 654 O O . LEU A 1 87 ? 3.045 -0.442 4.996 1.00 89.00 87 LEU A O 1
ATOM 658 N N . PRO A 1 88 ? 1.153 -0.444 6.219 1.00 89.00 88 PRO A N 1
ATOM 659 C CA . PRO A 1 88 ? 0.339 0.153 5.155 1.00 89.00 88 PRO A CA 1
ATOM 660 C C . PRO A 1 88 ? 0.867 1.514 4.683 1.00 89.00 88 PRO A C 1
ATOM 662 O O . PRO A 1 88 ? 0.898 1.780 3.481 1.00 89.00 88 PRO A O 1
ATOM 665 N N . GLY A 1 89 ? 1.343 2.352 5.610 1.00 90.25 89 GLY A N 1
ATOM 666 C CA . GLY A 1 89 ? 1.905 3.666 5.309 1.00 90.25 89 GLY A CA 1
ATOM 667 C C . GLY A 1 89 ? 3.171 3.584 4.456 1.00 90.25 89 GLY A C 1
ATOM 668 O O . GLY A 1 89 ? 3.281 4.282 3.448 1.00 90.25 89 GLY A O 1
ATOM 669 N N . ILE A 1 90 ? 4.100 2.682 4.791 1.00 95.44 90 ILE A N 1
ATOM 670 C CA . ILE A 1 90 ? 5.325 2.468 4.000 1.00 95.44 90 ILE A CA 1
ATOM 671 C C . ILE A 1 90 ? 4.986 2.003 2.579 1.00 95.44 90 ILE A C 1
ATOM 673 O O . ILE A 1 90 ? 5.564 2.500 1.607 1.00 95.44 90 ILE A O 1
ATOM 677 N N . LEU A 1 91 ? 4.047 1.063 2.436 1.00 94.94 91 LEU A N 1
ATOM 678 C CA . LEU A 1 91 ? 3.623 0.569 1.124 1.00 94.94 91 LEU A CA 1
ATOM 679 C C . LEU A 1 91 ? 2.968 1.674 0.289 1.00 94.94 91 LEU A C 1
ATOM 681 O O . LEU A 1 91 ? 3.260 1.794 -0.902 1.00 94.94 91 LEU A O 1
ATOM 685 N N . PHE A 1 92 ? 2.154 2.524 0.914 1.00 95.69 92 PHE A N 1
ATOM 686 C CA . PHE A 1 92 ? 1.521 3.659 0.253 1.00 95.69 92 PHE A CA 1
ATOM 687 C C . PHE A 1 92 ? 2.550 4.673 -0.266 1.00 95.69 92 PHE A C 1
ATOM 689 O O . PHE A 1 92 ? 2.513 5.049 -1.439 1.00 95.69 92 PHE A O 1
ATOM 696 N N . VAL A 1 93 ? 3.537 5.043 0.558 1.00 96.50 93 VAL A N 1
ATOM 697 C CA . VAL A 1 93 ? 4.623 5.951 0.149 1.00 96.50 93 VAL A CA 1
ATOM 698 C C . VAL A 1 93 ? 5.442 5.352 -0.997 1.00 96.50 93 VAL A C 1
ATOM 700 O O . VAL A 1 93 ? 5.725 6.043 -1.977 1.00 96.50 93 VAL A O 1
ATOM 703 N N . ARG A 1 94 ? 5.778 4.055 -0.935 1.00 96.44 94 ARG A N 1
ATOM 704 C CA . ARG A 1 94 ? 6.484 3.365 -2.030 1.00 96.44 94 ARG A CA 1
ATOM 705 C C . ARG A 1 94 ? 5.669 3.341 -3.320 1.00 96.44 94 ARG A C 1
ATOM 707 O O . ARG A 1 94 ? 6.249 3.507 -4.391 1.00 96.44 94 ARG A O 1
ATOM 714 N N . SER A 1 95 ? 4.351 3.170 -3.230 1.00 97.38 95 SER A N 1
ATOM 715 C CA . SER A 1 95 ? 3.455 3.210 -4.390 1.00 97.38 95 SER A CA 1
ATOM 716 C C . SER A 1 95 ? 3.460 4.587 -5.052 1.00 97.38 95 SER A C 1
ATOM 718 O O . SER A 1 95 ? 3.625 4.684 -6.266 1.00 97.38 95 SER A O 1
ATOM 720 N N . ILE A 1 96 ? 3.343 5.659 -4.262 1.00 97.06 96 ILE A N 1
ATOM 721 C CA . ILE A 1 96 ? 3.389 7.033 -4.780 1.00 97.06 96 ILE A CA 1
ATOM 722 C C . ILE A 1 96 ? 4.743 7.317 -5.428 1.00 97.06 96 ILE A C 1
ATOM 724 O O . ILE A 1 96 ? 4.790 7.842 -6.540 1.00 97.06 96 ILE A O 1
ATOM 728 N N . LEU A 1 97 ? 5.842 6.934 -4.773 1.00 96.69 97 LEU A N 1
ATOM 729 C CA . LEU A 1 97 ? 7.187 7.155 -5.300 1.00 96.69 97 LEU A CA 1
ATOM 730 C C . LEU A 1 97 ? 7.419 6.387 -6.608 1.00 96.69 97 LEU A C 1
ATOM 732 O O . LEU A 1 97 ? 7.984 6.932 -7.555 1.00 96.69 97 LEU A O 1
ATOM 736 N N . SER A 1 98 ? 6.937 5.145 -6.690 1.00 95.44 98 SER A N 1
ATOM 737 C CA . SER A 1 98 ? 6.998 4.347 -7.915 1.00 95.44 98 SER A CA 1
ATOM 738 C C . SER A 1 98 ? 6.182 4.982 -9.042 1.00 95.44 98 SER A C 1
ATOM 740 O O . SER A 1 98 ? 6.686 5.115 -10.157 1.00 95.44 98 SER A O 1
ATOM 742 N N . MET A 1 99 ? 4.965 5.447 -8.754 1.00 96.75 99 MET A N 1
ATOM 743 C CA . MET A 1 99 ? 4.117 6.112 -9.742 1.00 96.75 99 MET A CA 1
ATOM 744 C C . MET A 1 99 ? 4.742 7.424 -10.237 1.00 96.75 99 MET A C 1
ATOM 746 O O . MET A 1 99 ? 4.779 7.672 -11.441 1.00 96.75 99 MET A O 1
ATOM 750 N N . ALA A 1 100 ? 5.305 8.232 -9.336 1.00 95.62 100 ALA A N 1
ATOM 751 C CA . ALA A 1 100 ? 6.030 9.450 -9.692 1.00 95.62 100 ALA A CA 1
ATOM 752 C C . ALA A 1 100 ? 7.266 9.147 -10.556 1.00 95.62 100 ALA A C 1
ATOM 754 O O . ALA A 1 100 ? 7.487 9.810 -11.568 1.00 95.62 100 ALA A O 1
ATOM 755 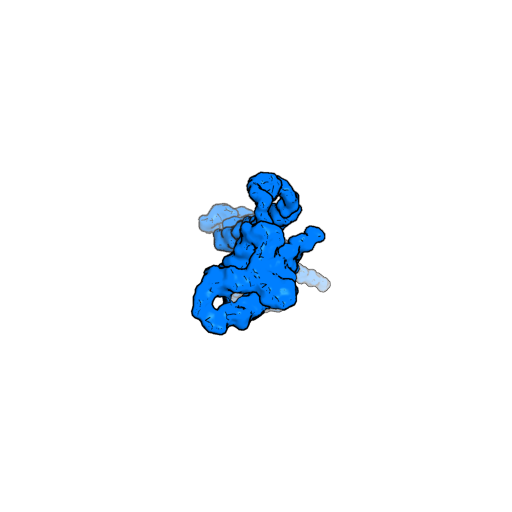N N . SER A 1 101 ? 8.029 8.104 -10.216 1.00 91.25 101 SER A N 1
ATOM 756 C CA . SER A 1 101 ? 9.181 7.655 -11.005 1.00 91.25 101 SER A CA 1
ATOM 757 C C . SER A 1 101 ? 8.781 7.226 -12.419 1.00 91.25 101 SER A C 1
ATOM 759 O O . SER A 1 101 ? 9.438 7.636 -13.374 1.00 91.25 101 SER A O 1
ATOM 761 N N . MET A 1 102 ? 7.680 6.483 -12.579 1.00 93.88 102 MET A N 1
ATOM 762 C CA . MET A 1 102 ? 7.163 6.112 -13.903 1.00 93.88 102 MET A CA 1
ATOM 763 C C . MET A 1 102 ? 6.759 7.337 -14.732 1.00 93.88 102 MET A C 1
ATOM 765 O O . MET A 1 102 ? 7.015 7.375 -15.934 1.00 93.88 102 MET A O 1
ATOM 769 N N . LEU A 1 103 ? 6.151 8.350 -14.110 1.00 91.88 103 LEU A N 1
ATOM 770 C CA . LEU A 1 103 ? 5.778 9.591 -14.795 1.00 91.88 103 LEU A CA 1
ATOM 771 C C . LEU A 1 103 ? 7.007 10.401 -15.228 1.00 91.88 103 LEU A C 1
ATOM 773 O O . LEU A 1 103 ? 7.016 10.938 -16.333 1.00 91.88 103 LEU A O 1
ATOM 777 N N . ILE A 1 104 ? 8.051 10.455 -14.398 1.00 92.00 104 ILE A N 1
ATOM 778 C CA . ILE A 1 104 ? 9.322 11.110 -14.740 1.00 92.00 104 ILE A CA 1
ATOM 779 C C . ILE A 1 104 ? 10.022 10.364 -15.882 1.00 92.00 104 ILE A C 1
ATOM 781 O O . ILE A 1 104 ? 10.477 11.003 -16.826 1.00 92.00 104 ILE A O 1
ATOM 785 N N . TRP A 1 105 ? 10.067 9.028 -15.847 1.00 87.00 105 TRP A N 1
ATOM 786 C CA . TRP A 1 105 ? 10.628 8.237 -16.948 1.00 87.00 105 TRP A CA 1
ATOM 787 C C . TRP A 1 105 ? 9.872 8.441 -18.258 1.00 87.00 105 TRP A C 1
ATOM 789 O O . TRP A 1 105 ? 10.507 8.691 -19.278 1.00 87.00 105 TRP A O 1
ATOM 799 N N . LYS A 1 106 ? 8.534 8.449 -18.235 1.00 84.44 106 LYS A N 1
ATOM 800 C CA . LYS A 1 106 ? 7.737 8.751 -19.433 1.00 84.44 106 LYS A CA 1
ATOM 801 C C . LYS A 1 106 ? 7.981 10.161 -19.973 1.00 84.44 106 LYS A C 1
ATOM 803 O O . LYS A 1 106 ? 8.036 10.341 -21.186 1.00 84.44 106 LYS A O 1
ATOM 808 N N . ARG A 1 107 ? 8.140 11.160 -19.096 1.00 80.06 107 ARG A N 1
ATOM 809 C CA . ARG A 1 107 ? 8.496 12.527 -19.514 1.00 80.06 107 ARG A CA 1
ATOM 810 C C . ARG A 1 107 ? 9.878 12.572 -20.153 1.00 80.06 107 ARG A C 1
ATOM 812 O O . ARG A 1 107 ? 10.005 13.153 -21.218 1.00 80.06 107 ARG A O 1
ATOM 819 N N . LYS A 1 108 ? 10.866 11.884 -19.576 1.00 75.62 108 LYS A N 1
ATOM 820 C CA . LYS A 1 108 ? 12.221 11.811 -20.134 1.00 75.62 108 LYS A CA 1
ATOM 821 C C . LYS A 1 108 ? 12.248 11.161 -21.522 1.00 75.62 108 LYS A C 1
ATOM 823 O O . LYS A 1 108 ? 12.913 11.686 -22.400 1.00 75.62 108 LYS A O 1
ATOM 828 N N . GLU A 1 109 ? 11.496 10.082 -21.744 1.00 67.25 109 GLU A N 1
ATOM 829 C CA . GLU A 1 109 ? 11.372 9.467 -23.080 1.00 67.25 109 GLU A CA 1
ATOM 830 C C . GLU A 1 109 ? 10.664 10.377 -24.097 1.00 67.25 109 GLU A C 1
ATOM 832 O O . GLU A 1 109 ? 10.918 10.275 -25.292 1.00 67.25 109 GLU A O 1
ATOM 837 N N . THR A 1 110 ? 9.795 11.279 -23.632 1.00 59.69 110 THR A N 1
ATOM 838 C CA . THR A 1 110 ? 9.090 12.243 -24.493 1.00 59.69 110 THR A CA 1
ATOM 839 C C . THR A 1 110 ? 9.926 13.506 -24.757 1.00 59.69 110 THR A C 1
ATOM 841 O O . THR A 1 110 ? 9.764 14.134 -25.797 1.00 59.69 110 THR A O 1
ATOM 844 N N . GLU A 1 111 ? 10.826 13.876 -23.838 1.00 59.66 111 GLU A N 1
ATOM 845 C CA . GLU A 1 111 ? 11.734 15.033 -23.934 1.00 59.66 111 GLU A CA 1
ATOM 846 C C . GLU A 1 111 ? 13.080 14.711 -24.604 1.00 59.66 111 GLU A C 1
ATOM 848 O O . GLU A 1 111 ? 13.813 15.633 -24.953 1.00 59.66 111 GLU A O 1
ATOM 853 N N . THR A 1 112 ? 13.397 13.437 -24.857 1.00 55.06 112 THR A N 1
ATOM 854 C CA . THR A 1 112 ? 14.488 13.054 -25.765 1.00 55.06 112 THR A CA 1
ATOM 855 C C . THR A 1 112 ? 13.987 12.747 -27.181 1.00 55.06 112 THR A C 1
ATOM 857 O O . THR A 1 112 ? 13.965 11.583 -27.586 1.00 55.06 112 THR A O 1
ATOM 860 N N . PRO A 1 113 ? 13.671 13.776 -27.981 1.00 53.47 113 PRO A N 1
ATOM 861 C CA . PRO A 1 113 ? 14.027 13.813 -29.383 1.00 53.47 113 PRO A CA 1
ATOM 862 C C . PRO A 1 113 ? 15.192 14.808 -29.567 1.00 53.47 113 PRO A C 1
ATOM 864 O O . PRO A 1 113 ? 15.120 15.978 -29.202 1.00 53.47 113 PRO A O 1
ATOM 867 N N . ASP A 1 114 ? 16.295 14.312 -30.122 1.00 51.00 114 ASP A N 1
ATOM 868 C CA . ASP A 1 114 ? 17.266 15.070 -30.931 1.00 51.00 114 ASP A CA 1
ATOM 869 C C . ASP A 1 114 ? 18.340 15.960 -30.266 1.00 51.00 114 ASP A C 1
ATOM 871 O O . ASP A 1 114 ? 19.295 16.331 -30.950 1.00 51.00 114 ASP A O 1
ATOM 875 N N . ALA A 1 115 ? 18.302 16.263 -28.962 1.00 47.09 115 ALA A N 1
ATOM 876 C CA . ALA A 1 115 ? 19.269 17.220 -28.386 1.00 47.09 115 ALA A CA 1
ATOM 877 C C . ALA A 1 115 ? 20.624 16.638 -27.910 1.00 47.09 115 ALA A C 1
ATOM 879 O O . ALA A 1 115 ? 21.606 17.375 -27.852 1.00 47.09 115 ALA A O 1
ATOM 880 N N . GLU A 1 116 ? 20.729 15.340 -27.598 1.00 39.22 116 GLU A N 1
ATOM 881 C CA . GLU A 1 116 ? 21.966 14.748 -27.030 1.00 39.22 116 GLU A CA 1
ATOM 882 C C . GLU A 1 116 ? 22.729 13.832 -28.012 1.00 39.22 116 GLU A C 1
ATOM 884 O O . GLU A 1 116 ? 23.742 13.239 -27.658 1.00 39.22 116 GLU A O 1
ATOM 889 N N . PHE A 1 117 ? 22.286 13.737 -29.274 1.00 41.31 117 PHE A N 1
ATOM 890 C CA . PHE A 1 117 ? 22.926 12.885 -30.293 1.00 41.31 117 PHE A CA 1
ATOM 891 C C . PHE A 1 117 ? 23.780 13.652 -31.322 1.00 41.31 117 PHE A C 1
ATOM 893 O O . PHE A 1 117 ? 24.415 13.045 -32.178 1.00 41.31 117 PHE A O 1
ATOM 900 N N . ILE A 1 118 ? 23.849 14.988 -31.252 1.00 42.66 118 ILE A N 1
ATOM 901 C CA . ILE A 1 118 ? 24.606 15.794 -32.236 1.00 42.66 118 ILE A CA 1
ATOM 902 C C . ILE A 1 118 ? 26.101 15.926 -31.877 1.00 42.66 118 ILE A C 1
ATOM 904 O O . ILE A 1 118 ? 26.904 16.382 -32.688 1.00 42.66 118 ILE A O 1
ATOM 908 N N . ALA A 1 119 ? 26.535 15.444 -30.713 1.00 41.22 119 ALA A N 1
ATOM 909 C CA . ALA A 1 119 ? 27.944 15.469 -30.333 1.00 41.22 119 ALA A CA 1
ATOM 910 C C . ALA A 1 119 ? 28.418 14.084 -29.891 1.00 41.22 119 ALA A C 1
ATOM 912 O O . ALA A 1 119 ? 28.565 13.848 -28.703 1.00 41.22 119 ALA A O 1
ATOM 913 N N . ILE A 1 120 ? 28.624 13.173 -30.848 1.00 42.91 120 ILE A N 1
ATOM 914 C CA . ILE A 1 120 ? 29.782 12.262 -30.957 1.00 42.91 120 ILE A CA 1
ATOM 915 C C . ILE A 1 120 ? 29.556 11.350 -32.176 1.00 42.91 120 ILE A C 1
ATOM 917 O O . ILE A 1 120 ? 28.678 10.497 -32.196 1.00 42.91 120 ILE A O 1
ATOM 921 N N . SER A 1 121 ? 30.428 11.516 -33.172 1.00 36.12 121 SER A N 1
ATOM 922 C CA . SER A 1 121 ? 30.718 10.602 -34.288 1.00 36.12 121 SER A CA 1
ATOM 923 C C . SER A 1 121 ? 29.596 10.278 -35.285 1.00 36.12 121 SER A C 1
ATOM 925 O O . SER A 1 121 ? 28.621 9.594 -34.995 1.00 36.12 121 SER A O 1
ATOM 927 N N . ALA A 1 122 ? 29.834 10.688 -36.532 1.00 43.41 122 ALA A N 1
ATOM 928 C CA . ALA A 1 122 ? 29.159 10.226 -37.737 1.00 43.41 122 ALA A CA 1
ATOM 929 C C . ALA A 1 122 ? 29.385 8.717 -37.980 1.00 43.41 122 ALA A C 1
ATOM 931 O O . ALA A 1 122 ? 30.134 8.311 -38.866 1.00 43.41 122 ALA A O 1
ATOM 932 N N . SER A 1 123 ? 28.728 7.880 -37.184 1.00 51.41 123 SER A N 1
ATOM 933 C CA . SER A 1 123 ? 28.571 6.452 -37.438 1.00 51.41 123 SER A CA 1
ATOM 934 C C . SER A 1 123 ? 27.197 6.020 -36.925 1.00 51.41 123 SER A C 1
ATOM 936 O O . SER A 1 123 ? 26.912 6.261 -35.752 1.00 51.41 123 SER A O 1
ATOM 938 N N . PRO A 1 124 ? 26.333 5.409 -37.758 1.00 58.41 124 PRO A N 1
ATOM 939 C CA . PRO A 1 124 ? 25.031 4.917 -37.314 1.00 58.41 124 PRO A CA 1
ATOM 940 C C . PRO A 1 124 ? 25.258 3.871 -36.217 1.00 58.41 124 PRO A C 1
ATOM 942 O O . PRO A 1 124 ? 25.770 2.780 -36.475 1.00 58.41 124 PRO A O 1
ATOM 945 N N . SER A 1 125 ? 24.960 4.227 -34.969 1.00 60.62 125 SER A N 1
ATOM 946 C CA . SER A 1 125 ? 25.269 3.376 -33.827 1.00 60.62 125 SER A CA 1
ATOM 947 C C . SER A 1 125 ? 24.301 2.191 -33.773 1.00 60.62 125 SER A C 1
ATOM 949 O O . SER A 1 125 ? 23.083 2.320 -33.887 1.00 60.62 125 SER A O 1
ATOM 951 N N . LEU A 1 126 ? 24.854 0.989 -33.601 1.00 64.75 126 LEU A N 1
ATOM 952 C CA . LEU A 1 126 ? 24.088 -0.259 -33.483 1.00 64.75 126 LEU A CA 1
ATOM 953 C C . LEU A 1 126 ? 23.482 -0.462 -32.082 1.00 64.75 126 LEU A C 1
ATOM 955 O O . LEU A 1 126 ? 22.849 -1.493 -31.838 1.00 64.75 126 LEU A O 1
ATOM 959 N N . ASP A 1 127 ? 23.695 0.477 -31.159 1.00 62.12 127 ASP A N 1
ATOM 960 C CA . ASP A 1 127 ? 23.458 0.292 -29.722 1.00 62.12 127 ASP A CA 1
ATOM 961 C C . ASP A 1 127 ? 21.972 0.195 -29.344 1.00 62.12 127 ASP A C 1
ATOM 963 O O . ASP A 1 127 ? 21.634 -0.406 -28.325 1.00 62.12 127 ASP A O 1
ATOM 967 N N . GLY A 1 128 ? 21.064 0.672 -30.202 1.00 65.44 128 GLY A N 1
ATOM 968 C CA . GLY A 1 128 ? 19.616 0.515 -30.018 1.00 65.44 128 GLY A CA 1
ATOM 969 C C . GLY A 1 128 ? 19.043 -0.827 -30.499 1.00 65.44 128 GLY A C 1
ATOM 970 O O . GLY A 1 128 ? 17.895 -1.157 -30.194 1.00 65.44 128 GLY A O 1
ATOM 971 N N . ILE A 1 129 ? 19.806 -1.628 -31.255 1.00 76.69 129 ILE A N 1
ATOM 972 C CA . ILE A 1 129 ? 19.280 -2.812 -31.951 1.00 76.69 129 ILE A CA 1
ATOM 973 C C . ILE A 1 129 ? 19.710 -4.090 -31.221 1.00 76.69 129 ILE A C 1
ATOM 975 O O . ILE A 1 129 ? 20.897 -4.401 -31.091 1.00 76.69 129 ILE A O 1
ATOM 979 N N . LYS A 1 130 ? 18.729 -4.897 -30.790 1.00 78.81 130 LYS A N 1
ATOM 980 C CA . LYS A 1 130 ? 18.962 -6.230 -30.203 1.00 78.81 130 LYS A CA 1
ATOM 981 C C . LYS A 1 130 ? 19.464 -7.212 -31.270 1.00 78.81 130 LYS A C 1
ATOM 983 O O . LYS A 1 130 ? 18.687 -7.964 -31.854 1.00 78.81 130 LYS A O 1
ATOM 988 N N . LEU A 1 131 ? 20.770 -7.188 -31.522 1.00 81.56 131 LEU A N 1
ATOM 989 C CA . LEU A 1 131 ? 21.473 -8.071 -32.453 1.00 81.56 131 LEU A CA 1
ATOM 990 C C . LEU A 1 131 ? 22.254 -9.146 -31.693 1.00 81.56 131 LEU A C 1
ATOM 992 O O . LEU A 1 131 ? 22.860 -8.879 -30.655 1.00 81.56 131 LEU A O 1
ATOM 996 N N . THR A 1 132 ? 22.290 -10.362 -32.238 1.00 88.00 132 THR A N 1
ATOM 997 C CA . THR A 1 132 ? 23.235 -11.391 -31.777 1.00 88.00 132 THR A CA 1
ATOM 998 C C . THR A 1 132 ? 24.676 -10.948 -32.072 1.00 88.00 132 THR A C 1
ATOM 1000 O O . THR A 1 132 ? 24.890 -10.193 -33.029 1.00 88.00 132 THR A O 1
ATOM 1003 N N . PRO A 1 133 ? 25.687 -11.435 -31.325 1.00 86.50 133 PRO A N 1
ATOM 1004 C CA . PRO A 1 133 ? 27.084 -11.019 -31.511 1.00 86.50 133 PRO A CA 1
ATOM 1005 C C . PRO A 1 133 ? 27.561 -11.118 -32.967 1.00 86.50 133 PRO A C 1
ATOM 1007 O O . PRO A 1 133 ? 28.213 -10.225 -33.497 1.00 86.50 133 PRO A O 1
ATOM 1010 N N . MET A 1 134 ? 27.131 -12.173 -33.650 1.00 86.00 134 MET A N 1
ATOM 1011 C CA . MET A 1 134 ? 27.520 -12.486 -35.019 1.00 86.00 134 MET A CA 1
ATOM 1012 C C . MET A 1 134 ? 26.773 -11.654 -36.074 1.00 86.00 134 MET A C 1
ATOM 1014 O O . MET A 1 134 ? 27.320 -11.357 -37.131 1.00 86.00 134 MET A O 1
ATOM 1018 N N . GLN A 1 135 ? 25.535 -11.232 -35.794 1.00 89.44 135 GLN A N 1
ATOM 1019 C CA . GLN A 1 135 ? 24.839 -10.245 -36.632 1.00 89.44 135 GLN A CA 1
ATOM 1020 C C . GLN A 1 135 ? 25.492 -8.868 -36.498 1.00 89.44 135 GLN A C 1
ATOM 1022 O O . GLN A 1 135 ? 25.685 -8.185 -37.497 1.00 89.44 135 GLN A O 1
ATOM 1027 N N . ARG A 1 136 ? 25.881 -8.489 -35.273 1.00 88.50 136 ARG A N 1
ATOM 1028 C CA . ARG A 1 136 ? 26.585 -7.232 -35.005 1.00 88.50 136 ARG A CA 1
ATOM 1029 C C . ARG A 1 136 ? 27.925 -7.175 -35.736 1.00 88.50 136 ARG A C 1
ATOM 1031 O O . ARG A 1 136 ? 28.230 -6.151 -36.332 1.00 88.50 136 ARG A O 1
ATOM 1038 N N . GLN A 1 137 ? 28.684 -8.271 -35.738 1.00 88.00 137 GLN A N 1
ATOM 1039 C CA . GLN A 1 137 ? 29.945 -8.362 -36.477 1.00 88.00 137 GLN A CA 1
ATOM 1040 C C . GLN A 1 137 ? 29.743 -8.180 -37.989 1.00 88.00 137 GLN A C 1
ATOM 1042 O O . GLN A 1 137 ? 30.451 -7.382 -38.594 1.00 88.00 137 GLN A O 1
ATOM 1047 N N . LEU A 1 138 ? 28.746 -8.846 -38.589 1.00 89.31 138 LEU A N 1
ATOM 1048 C CA . LEU A 1 138 ? 28.421 -8.668 -40.011 1.00 89.31 138 LEU A CA 1
ATOM 1049 C C . LEU A 1 138 ? 28.097 -7.205 -40.342 1.00 89.31 138 LEU A C 1
ATOM 1051 O O . LEU A 1 138 ? 28.664 -6.639 -41.272 1.00 89.31 138 LEU A O 1
ATOM 1055 N N . THR A 1 139 ? 27.188 -6.593 -39.584 1.00 87.94 139 THR A N 1
ATOM 1056 C CA . THR A 1 139 ? 26.762 -5.211 -39.834 1.00 87.94 139 THR A CA 1
ATOM 1057 C C . THR A 1 139 ? 27.906 -4.220 -39.626 1.00 87.94 139 THR A C 1
ATOM 1059 O O . THR A 1 139 ? 28.028 -3.266 -40.386 1.00 87.94 139 THR A O 1
ATOM 1062 N N . ARG A 1 140 ? 28.779 -4.460 -38.642 1.00 88.50 140 ARG A N 1
ATOM 1063 C CA . ARG A 1 140 ? 29.962 -3.630 -38.401 1.00 88.50 140 ARG A CA 1
ATOM 1064 C C . ARG A 1 140 ? 30.918 -3.641 -39.591 1.00 88.50 140 ARG A C 1
ATOM 1066 O O . ARG A 1 140 ? 31.315 -2.576 -40.043 1.00 88.50 140 ARG A O 1
ATOM 1073 N N . MET A 1 141 ? 31.209 -4.817 -40.146 1.00 88.00 141 MET A N 1
ATOM 1074 C CA . MET A 1 141 ? 32.048 -4.920 -41.345 1.00 88.00 141 MET A CA 1
ATOM 1075 C C . MET A 1 141 ? 31.434 -4.204 -42.550 1.00 88.00 141 MET A C 1
ATOM 1077 O O . MET A 1 141 ? 32.159 -3.591 -43.324 1.00 88.00 141 MET A O 1
ATOM 1081 N N . LEU A 1 142 ? 30.106 -4.255 -42.708 1.00 87.56 142 LEU A N 1
ATOM 1082 C CA . LEU A 1 142 ? 29.420 -3.514 -43.770 1.00 87.56 142 LEU A CA 1
ATOM 1083 C C . LEU A 1 142 ? 29.491 -1.996 -43.559 1.00 87.56 142 LEU A C 1
ATOM 1085 O O . LEU A 1 142 ? 29.580 -1.273 -44.538 1.00 87.56 142 LEU A O 1
ATOM 1089 N N . LEU A 1 143 ? 29.475 -1.507 -42.318 1.00 85.00 143 LEU A N 1
ATOM 1090 C CA . LEU A 1 143 ? 29.569 -0.074 -42.013 1.00 85.00 143 LEU A CA 1
ATOM 1091 C C . LEU A 1 143 ? 30.987 0.491 -42.127 1.00 85.00 143 LEU A C 1
ATOM 1093 O O . LEU A 1 143 ? 31.153 1.638 -42.526 1.00 85.00 143 LEU A O 1
ATOM 1097 N N . GLU A 1 144 ? 31.996 -0.298 -41.764 1.00 84.75 144 GLU A N 1
ATOM 1098 C CA . GLU A 1 144 ? 33.407 0.107 -41.814 1.00 84.75 144 GLU A CA 1
ATOM 1099 C C . GLU A 1 144 ? 33.984 0.039 -43.244 1.00 84.75 144 GLU A C 1
ATOM 1101 O O . GLU A 1 144 ? 35.030 0.626 -43.521 1.00 84.75 144 GLU A O 1
ATOM 1106 N N . ALA A 1 145 ? 33.306 -0.647 -44.170 1.00 85.19 145 ALA A N 1
ATOM 1107 C CA . ALA A 1 145 ? 33.754 -0.795 -45.549 1.00 85.19 145 ALA A CA 1
ATOM 1108 C C . ALA A 1 145 ? 33.501 0.460 -46.411 1.00 85.19 145 ALA A C 1
ATOM 1110 O O . ALA A 1 145 ? 32.438 1.085 -46.317 1.00 85.19 145 ALA A O 1
ATOM 1111 N N . PRO A 1 146 ? 34.429 0.812 -47.324 1.00 77.25 146 PRO A N 1
ATOM 1112 C CA . PRO A 1 146 ? 34.253 1.945 -48.227 1.00 77.25 146 PRO A CA 1
ATOM 1113 C C . PRO A 1 146 ? 33.040 1.718 -49.142 1.00 77.25 146 PRO A C 1
ATOM 1115 O O . PRO A 1 146 ? 32.946 0.709 -49.838 1.00 77.25 146 PRO A O 1
ATOM 1118 N N . GLY A 1 147 ? 32.089 2.657 -49.128 1.00 77.25 147 GLY A N 1
ATOM 1119 C CA . GLY A 1 147 ? 30.835 2.537 -49.885 1.00 77.25 147 GLY A CA 1
ATOM 1120 C C . GLY A 1 147 ? 29.832 1.535 -49.302 1.00 77.25 147 GLY A C 1
ATOM 1121 O O . GLY A 1 147 ? 28.924 1.114 -50.012 1.00 77.25 147 GLY A O 1
ATOM 1122 N N . MET A 1 148 ? 30.006 1.138 -48.036 1.00 83.06 148 MET A N 1
ATOM 1123 C CA . MET A 1 148 ? 29.160 0.186 -47.306 1.00 83.06 148 MET A CA 1
ATOM 1124 C C . MET A 1 148 ? 28.953 -1.160 -48.012 1.00 83.06 148 MET A C 1
ATOM 1126 O O . MET A 1 148 ? 27.910 -1.805 -47.871 1.00 83.06 148 MET A O 1
ATOM 1130 N N . LYS A 1 149 ? 29.943 -1.575 -48.805 1.00 86.00 149 LYS A N 1
ATOM 1131 C CA . LYS A 1 149 ? 29.885 -2.751 -49.670 1.00 86.00 149 LYS A CA 1
ATOM 1132 C C . LYS A 1 149 ? 31.045 -3.686 -49.359 1.00 86.00 149 LYS A C 1
ATOM 1134 O O . LYS A 1 149 ? 32.197 -3.264 -49.353 1.00 86.00 149 LYS A O 1
ATOM 1139 N N . VAL A 1 150 ? 30.743 -4.965 -49.145 1.00 87.69 150 VAL A N 1
ATOM 1140 C CA . VAL A 1 150 ? 31.751 -6.000 -48.879 1.00 87.69 150 VAL A CA 1
ATOM 1141 C C . VAL A 1 150 ? 31.510 -7.219 -49.759 1.00 87.69 150 VAL A C 1
ATOM 1143 O O . VAL A 1 150 ? 30.378 -7.685 -49.922 1.00 87.69 150 VAL A O 1
ATOM 1146 N N . ASP A 1 151 ? 32.594 -7.752 -50.315 1.00 88.44 151 ASP A N 1
ATOM 1147 C CA . ASP A 1 151 ? 32.570 -8.954 -51.142 1.00 88.44 151 ASP A CA 1
ATOM 1148 C C . ASP A 1 151 ? 32.276 -10.210 -50.315 1.00 88.44 151 ASP A C 1
ATOM 1150 O O . ASP A 1 151 ? 32.748 -10.380 -49.186 1.00 88.44 151 ASP A O 1
ATOM 1154 N N . LYS A 1 152 ? 31.533 -11.146 -50.915 1.00 87.94 152 LYS A N 1
ATOM 1155 C CA . LYS A 1 152 ? 31.114 -12.404 -50.282 1.00 87.94 152 LYS A CA 1
ATOM 1156 C C . LYS A 1 152 ? 32.300 -13.205 -49.733 1.00 87.94 152 LYS A C 1
ATOM 1158 O O . LYS A 1 152 ? 32.210 -13.732 -48.629 1.00 87.94 152 LYS A O 1
ATOM 1163 N N . ARG A 1 153 ? 33.410 -13.278 -50.480 1.00 84.69 153 ARG A N 1
ATOM 1164 C CA . ARG A 1 153 ? 34.619 -14.025 -50.077 1.00 84.69 153 ARG A CA 1
ATOM 1165 C C . ARG A 1 153 ? 35.254 -13.444 -48.813 1.00 84.69 153 ARG A C 1
ATOM 1167 O O . ARG A 1 153 ? 35.510 -14.193 -47.879 1.00 84.69 153 ARG A O 1
ATOM 1174 N N . SER A 1 154 ? 35.399 -12.120 -48.762 1.00 85.38 154 SER A N 1
ATOM 1175 C CA . SER A 1 154 ? 35.948 -11.402 -47.605 1.00 85.38 154 SER A CA 1
ATOM 1176 C C . SER A 1 154 ? 35.079 -11.590 -46.352 1.00 85.38 154 SER A C 1
ATOM 1178 O O . SER A 1 154 ? 35.589 -11.866 -45.266 1.00 85.38 154 SER A O 1
ATOM 1180 N N . LEU A 1 155 ? 33.747 -11.562 -46.507 1.00 87.12 155 LEU A N 1
ATOM 1181 C CA . LEU A 1 155 ? 32.819 -11.842 -45.404 1.00 87.12 155 LEU A CA 1
ATOM 1182 C C . LEU A 1 155 ? 32.923 -13.280 -44.890 1.00 87.12 155 LEU A C 1
ATOM 1184 O O . LEU A 1 155 ? 32.954 -13.489 -43.678 1.00 87.12 155 LEU A O 1
ATOM 1188 N N . CYS A 1 156 ? 32.963 -14.267 -45.789 1.00 86.56 156 CYS A N 1
ATOM 1189 C CA . CYS A 1 156 ? 33.106 -15.672 -45.410 1.00 86.56 156 CYS A CA 1
ATOM 1190 C C . CYS A 1 156 ? 34.420 -15.918 -44.654 1.00 86.56 156 CYS A C 1
ATOM 1192 O O . CYS A 1 156 ? 34.408 -16.570 -43.610 1.00 86.56 156 CYS A O 1
ATOM 1194 N N . GLU A 1 157 ? 35.523 -15.353 -45.145 1.00 86.06 157 GLU A N 1
ATOM 1195 C CA . GLU A 1 157 ? 36.854 -15.515 -44.562 1.00 86.06 157 GLU A CA 1
ATOM 1196 C C . GLU A 1 157 ? 36.964 -14.834 -43.187 1.00 86.06 157 GLU A C 1
ATOM 1198 O O . GLU A 1 157 ? 37.467 -15.436 -42.241 1.00 86.06 157 GLU A O 1
ATOM 1203 N N . SER A 1 158 ? 36.397 -13.635 -43.023 1.00 85.88 158 SER A N 1
ATOM 1204 C CA . SER A 1 158 ? 36.412 -12.914 -41.742 1.00 85.88 158 SER A CA 1
ATOM 1205 C C . SER A 1 158 ? 35.508 -13.541 -40.667 1.00 85.88 158 SER A C 1
ATOM 1207 O O . SER A 1 158 ? 35.864 -13.569 -39.489 1.00 85.88 158 SER A O 1
ATOM 1209 N N . LEU A 1 159 ? 34.334 -14.061 -41.046 1.00 86.06 159 LEU A N 1
ATOM 1210 C CA . LEU A 1 159 ? 33.354 -14.606 -40.093 1.00 86.06 159 LEU A CA 1
ATOM 1211 C C . LEU A 1 159 ? 33.563 -16.091 -39.776 1.00 86.06 159 LEU A C 1
ATOM 1213 O O . LEU A 1 159 ? 33.273 -16.523 -38.659 1.00 86.06 159 LEU A O 1
ATOM 1217 N N . TRP A 1 160 ? 34.021 -16.884 -40.748 1.00 84.81 160 TRP A N 1
ATOM 1218 C CA . TRP A 1 160 ? 34.133 -18.342 -40.621 1.00 84.81 160 TRP A CA 1
ATOM 1219 C C . TRP A 1 160 ? 35.473 -18.922 -41.092 1.00 84.81 160 TRP A C 1
ATOM 1221 O O . TRP A 1 160 ? 35.688 -20.123 -40.899 1.00 84.81 160 TRP A O 1
ATOM 1231 N N . GLY A 1 161 ? 36.377 -18.122 -41.668 1.00 83.12 161 GLY A N 1
ATOM 1232 C CA . GLY A 1 161 ? 37.654 -18.594 -42.207 1.00 83.12 161 GLY A CA 1
ATOM 1233 C C . GLY A 1 161 ? 37.475 -19.505 -43.425 1.00 83.12 161 GLY A C 1
ATOM 1234 O O . GLY A 1 161 ? 36.614 -19.276 -44.271 1.00 83.12 161 GLY A O 1
ATOM 1235 N N . ASN A 1 162 ? 38.266 -20.579 -43.495 1.00 73.88 162 ASN A N 1
ATOM 1236 C CA . ASN A 1 162 ? 38.280 -21.528 -44.618 1.00 73.88 162 ASN A CA 1
ATOM 1237 C C . ASN A 1 162 ? 37.297 -22.706 -44.435 1.00 73.88 162 ASN A C 1
ATOM 1239 O O . ASN A 1 162 ? 37.641 -23.866 -44.651 1.00 73.88 162 ASN A O 1
ATOM 1243 N N . LYS A 1 163 ? 36.083 -22.437 -43.940 1.00 80.44 163 LYS A N 1
ATOM 1244 C CA . LYS A 1 163 ? 35.059 -23.479 -43.761 1.00 80.44 163 LYS A CA 1
ATOM 1245 C C . LYS A 1 163 ? 34.237 -23.673 -45.032 1.00 80.44 163 LYS A C 1
ATOM 1247 O O . LYS A 1 163 ? 33.659 -22.729 -45.562 1.00 80.44 163 LYS A O 1
ATOM 1252 N N . ASN A 1 164 ? 34.076 -24.930 -45.436 1.00 74.56 164 ASN A N 1
ATOM 1253 C CA . ASN A 1 164 ? 33.379 -25.334 -46.664 1.00 74.56 164 ASN A CA 1
ATOM 1254 C C . ASN A 1 164 ? 31.882 -24.948 -46.677 1.00 74.56 164 ASN A C 1
ATOM 1256 O O . ASN A 1 164 ? 31.280 -24.865 -47.739 1.00 74.56 164 ASN A O 1
ATOM 1260 N N . ASN A 1 165 ? 31.277 -24.709 -45.506 1.00 79.12 165 ASN A N 1
ATOM 1261 C CA . ASN A 1 165 ? 29.868 -24.330 -45.332 1.00 79.12 165 ASN A CA 1
ATOM 1262 C C . ASN A 1 165 ? 29.657 -22.830 -45.029 1.00 79.12 165 ASN A C 1
ATOM 1264 O O . ASN A 1 165 ? 28.572 -22.426 -44.592 1.00 79.12 165 ASN A O 1
ATOM 1268 N N . ALA A 1 166 ? 30.687 -21.997 -45.216 1.00 81.75 166 ALA A N 1
ATOM 1269 C CA . ALA A 1 166 ? 30.624 -20.570 -44.904 1.00 81.75 166 ALA A CA 1
ATOM 1270 C C . ALA A 1 166 ? 29.596 -19.824 -45.770 1.00 81.75 166 ALA A C 1
ATOM 1272 O O . ALA A 1 166 ? 28.913 -18.933 -45.274 1.00 81.75 166 ALA A O 1
ATOM 1273 N N . GLU A 1 167 ? 29.419 -20.214 -47.035 1.00 82.44 167 GLU A N 1
ATOM 1274 C CA . GLU A 1 167 ? 28.508 -19.516 -47.949 1.00 82.44 167 GLU A CA 1
ATOM 1275 C C . GLU A 1 167 ? 27.026 -19.689 -47.579 1.00 82.44 167 GLU A C 1
ATOM 1277 O O . GLU A 1 167 ? 26.270 -18.715 -47.557 1.00 82.44 167 GLU A O 1
ATOM 1282 N N . GLU A 1 168 ? 26.611 -20.910 -47.235 1.00 82.75 168 GLU A N 1
ATOM 1283 C CA . GLU A 1 168 ? 25.246 -21.205 -46.774 1.00 82.75 168 GLU A CA 1
ATOM 1284 C C . GLU A 1 168 ? 24.969 -20.547 -45.413 1.00 82.75 168 GLU A C 1
ATOM 1286 O O . GLU A 1 168 ? 23.905 -19.962 -45.173 1.00 82.75 168 GLU A O 1
ATOM 1291 N N . SER A 1 169 ? 25.971 -20.569 -44.530 1.00 87.19 169 SER A N 1
ATOM 1292 C CA . SER A 1 169 ? 25.917 -19.906 -43.224 1.00 87.19 169 SER A CA 1
ATOM 1293 C C . SER A 1 169 ? 25.821 -18.383 -43.363 1.00 87.19 169 SER A C 1
ATOM 1295 O O . SER A 1 169 ? 25.088 -17.736 -42.613 1.00 87.19 169 SER A O 1
ATOM 1297 N N . LEU A 1 170 ? 26.493 -17.798 -44.357 1.00 88.00 170 LEU A N 1
ATOM 1298 C CA . LEU A 1 170 ? 26.397 -16.375 -44.668 1.00 88.00 170 LEU A CA 1
ATOM 1299 C C . LEU A 1 170 ? 25.006 -16.008 -45.178 1.00 88.00 170 LEU A C 1
ATOM 1301 O O . LEU A 1 170 ? 24.434 -15.031 -44.702 1.00 88.00 170 LEU A O 1
ATOM 1305 N N . TYR A 1 171 ? 24.420 -16.799 -46.077 1.00 86.38 171 TYR A N 1
ATOM 1306 C CA . TYR A 1 171 ? 23.069 -16.535 -46.578 1.00 86.38 171 TYR A CA 1
ATOM 1307 C C . TYR A 1 171 ? 22.027 -16.523 -45.448 1.00 86.38 171 TYR A C 1
ATOM 1309 O O . TYR A 1 171 ? 21.206 -15.606 -45.348 1.00 86.38 171 TYR A O 1
ATOM 1317 N N . THR A 1 172 ? 22.091 -17.502 -44.540 1.00 89.00 172 THR A N 1
ATOM 1318 C CA . THR A 1 172 ? 21.192 -17.552 -43.376 1.00 89.00 172 THR A CA 1
ATOM 1319 C C . THR A 1 172 ? 21.442 -16.395 -42.408 1.00 89.00 172 THR A C 1
ATOM 1321 O O . THR A 1 172 ? 20.476 -15.785 -41.938 1.00 89.00 172 THR A O 1
ATOM 1324 N N . LEU A 1 173 ? 22.712 -16.035 -42.162 1.00 90.06 173 LEU A N 1
ATOM 1325 C CA . LEU A 1 173 ? 23.102 -14.880 -41.352 1.00 90.06 173 LEU A CA 1
ATOM 1326 C C . LEU A 1 173 ? 22.544 -13.577 -41.931 1.00 90.06 173 LEU A C 1
ATOM 1328 O O . LEU A 1 173 ? 21.886 -12.829 -41.216 1.00 90.06 173 LEU A O 1
ATOM 1332 N N . VAL A 1 174 ? 22.752 -13.324 -43.220 1.00 89.81 174 VAL A N 1
ATOM 1333 C CA . VAL A 1 174 ? 22.264 -12.123 -43.908 1.00 89.81 174 VAL A CA 1
ATOM 1334 C C . VAL A 1 174 ? 20.743 -12.042 -43.827 1.00 89.81 174 VAL A C 1
ATOM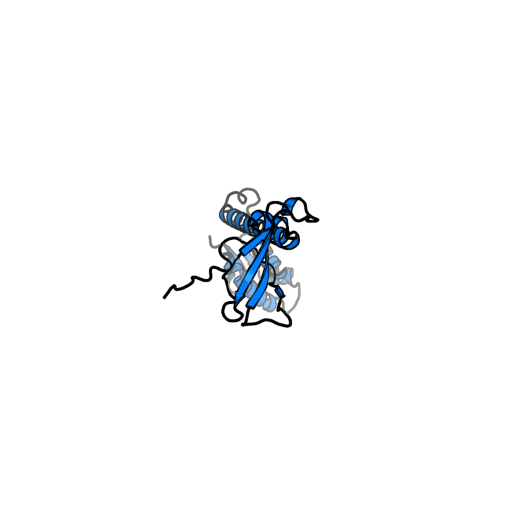 1336 O O . VAL A 1 174 ? 20.211 -10.993 -43.470 1.00 89.81 174 VAL A O 1
ATOM 1339 N N . LYS A 1 175 ? 20.032 -13.152 -44.063 1.00 88.44 175 LYS A N 1
ATOM 1340 C CA . LYS A 1 175 ? 18.565 -13.196 -43.976 1.00 88.44 175 LYS A CA 1
ATOM 1341 C C . LYS A 1 175 ? 18.056 -12.804 -42.585 1.00 88.44 175 LYS A C 1
ATOM 1343 O O . LYS A 1 175 ? 17.150 -11.978 -42.476 1.00 88.44 175 LYS A O 1
ATOM 1348 N N . ARG A 1 176 ? 18.649 -13.343 -41.511 1.00 88.25 176 ARG A N 1
ATOM 1349 C CA . ARG A 1 176 ? 18.257 -12.978 -40.134 1.00 88.25 176 ARG A CA 1
ATOM 1350 C C . ARG A 1 176 ? 18.651 -11.545 -39.771 1.00 88.25 176 ARG A C 1
ATOM 1352 O O . ARG A 1 176 ? 17.912 -10.888 -39.044 1.00 88.25 176 ARG A O 1
ATOM 1359 N N . THR A 1 177 ? 19.795 -11.059 -40.254 1.00 88.56 177 THR A N 1
ATOM 1360 C CA . THR A 1 177 ? 20.258 -9.685 -40.006 1.00 88.56 177 THR A CA 1
ATOM 1361 C C . THR A 1 177 ? 19.382 -8.672 -40.737 1.00 88.56 177 THR A C 1
ATOM 1363 O O . THR A 1 177 ? 19.001 -7.679 -40.130 1.00 88.56 177 THR A O 1
ATOM 1366 N N . LYS A 1 178 ? 18.965 -8.953 -41.980 1.00 87.81 178 LYS A N 1
ATOM 1367 C CA . LYS A 1 178 ? 18.032 -8.111 -42.745 1.00 87.81 178 LYS A CA 1
ATOM 1368 C C . LYS A 1 178 ? 16.722 -7.891 -41.984 1.00 87.81 178 LYS A C 1
ATOM 1370 O O . LYS A 1 178 ? 16.293 -6.755 -41.830 1.00 87.81 178 LYS A O 1
ATOM 1375 N N . ASN A 1 179 ? 16.137 -8.954 -41.428 1.00 84.38 179 ASN A N 1
ATOM 1376 C CA . ASN A 1 179 ? 14.914 -8.847 -40.621 1.00 84.38 179 ASN A CA 1
ATOM 1377 C C . ASN A 1 179 ? 15.109 -8.023 -39.336 1.00 84.38 179 ASN A C 1
ATOM 1379 O O . ASN A 1 179 ? 14.184 -7.350 -38.888 1.00 84.38 179 ASN A O 1
ATOM 1383 N N . ALA A 1 180 ? 16.292 -8.094 -38.720 1.00 84.00 180 ALA A N 1
ATOM 1384 C CA . ALA A 1 180 ? 16.594 -7.332 -37.512 1.00 84.00 180 ALA A CA 1
ATOM 1385 C C . ALA A 1 180 ? 16.836 -5.842 -37.812 1.00 84.00 180 ALA A C 1
ATOM 1387 O O . ALA A 1 180 ? 16.372 -4.989 -37.060 1.00 84.00 180 ALA A O 1
ATOM 1388 N N . LEU A 1 181 ? 17.513 -5.542 -38.923 1.00 84.06 181 LEU A N 1
ATOM 1389 C CA . LEU A 1 181 ? 17.837 -4.189 -39.383 1.00 84.06 181 LEU A CA 1
ATOM 1390 C C . LEU A 1 181 ? 16.643 -3.446 -39.992 1.00 84.06 181 LEU A C 1
ATOM 1392 O O . LEU A 1 181 ? 16.576 -2.225 -39.878 1.00 84.06 181 LEU A O 1
ATOM 1396 N N . ALA A 1 182 ? 15.661 -4.166 -40.541 1.00 81.06 182 ALA A N 1
ATOM 1397 C CA . ALA A 1 182 ? 14.425 -3.572 -41.051 1.00 81.06 182 ALA A CA 1
ATOM 1398 C C . ALA A 1 182 ? 13.673 -2.744 -39.990 1.00 81.06 182 ALA A C 1
ATOM 1400 O O . ALA A 1 182 ? 12.999 -1.779 -40.327 1.00 81.06 182 ALA A O 1
ATOM 1401 N N . LYS A 1 183 ? 13.820 -3.079 -38.699 1.00 77.75 183 LYS A N 1
ATOM 1402 C CA . LYS A 1 183 ? 13.240 -2.307 -37.584 1.00 77.75 183 LYS A CA 1
ATOM 1403 C C . LYS A 1 183 ? 13.914 -0.951 -37.353 1.00 77.75 183 LYS A C 1
ATOM 1405 O O . LYS A 1 183 ? 13.364 -0.132 -36.630 1.00 77.75 183 LYS A O 1
ATOM 1410 N N . ALA A 1 184 ? 15.102 -0.750 -37.913 1.00 73.75 184 ALA A N 1
ATOM 1411 C CA . ALA A 1 184 ? 15.940 0.431 -37.738 1.00 73.75 184 ALA A CA 1
ATOM 1412 C C . ALA A 1 184 ? 16.176 1.175 -39.065 1.00 73.75 184 ALA A C 1
ATOM 1414 O O . ALA A 1 184 ? 17.180 1.865 -39.205 1.00 73.75 184 ALA A O 1
ATOM 1415 N N . ASN A 1 185 ? 15.284 0.999 -40.050 1.00 80.62 185 ASN A N 1
ATOM 1416 C CA . ASN A 1 185 ? 15.355 1.618 -41.380 1.00 80.62 185 ASN A CA 1
ATOM 1417 C C . ASN A 1 185 ? 16.659 1.337 -42.157 1.00 80.62 185 ASN A C 1
ATOM 1419 O O . ASN A 1 185 ? 17.059 2.104 -43.029 1.00 80.62 185 ASN A O 1
ATOM 1423 N N . MET A 1 186 ? 17.319 0.211 -41.877 1.00 83.81 186 MET A N 1
ATOM 1424 C CA . MET A 1 186 ? 18.510 -0.230 -42.605 1.00 83.81 186 MET A CA 1
ATOM 1425 C C . MET A 1 186 ? 18.186 -1.466 -43.444 1.00 83.81 186 MET A C 1
ATOM 1427 O O . MET A 1 186 ? 17.602 -2.436 -42.954 1.00 83.81 186 MET A O 1
ATOM 1431 N N . GLU A 1 187 ? 18.602 -1.466 -44.706 1.00 86.94 187 GLU A N 1
ATOM 1432 C CA . GLU A 1 187 ? 18.405 -2.576 -45.630 1.00 86.94 187 GLU A CA 1
ATOM 1433 C C . GLU A 1 187 ? 19.740 -3.139 -46.121 1.00 86.94 187 GLU A C 1
ATOM 1435 O O . GLU A 1 187 ? 20.611 -2.411 -46.585 1.00 86.94 187 GLU A O 1
ATOM 1440 N N . ILE A 1 188 ? 19.879 -4.468 -46.075 1.00 87.50 188 ILE A N 1
ATOM 1441 C CA . ILE A 1 188 ? 20.971 -5.166 -46.758 1.00 87.50 188 ILE A CA 1
ATOM 1442 C C . ILE A 1 188 ? 20.499 -5.564 -48.161 1.00 87.50 188 ILE A C 1
ATOM 1444 O O . ILE A 1 188 ? 19.528 -6.321 -48.312 1.00 87.50 188 ILE A O 1
ATOM 1448 N N . VAL A 1 189 ? 21.218 -5.090 -49.176 1.00 86.62 189 VAL A N 1
ATOM 1449 C CA . VAL A 1 189 ? 21.040 -5.432 -50.589 1.00 86.62 189 VAL A CA 1
ATOM 1450 C C . VAL A 1 189 ? 22.079 -6.480 -50.981 1.00 86.62 189 VAL A C 1
ATOM 1452 O O . VAL A 1 189 ? 23.271 -6.335 -50.716 1.00 86.62 189 VAL A O 1
ATOM 1455 N N . CYS A 1 190 ? 21.624 -7.564 -51.609 1.00 84.69 190 CYS A N 1
ATOM 1456 C CA . CYS A 1 190 ? 22.503 -8.598 -52.147 1.00 84.69 190 CYS A CA 1
ATOM 1457 C C . CYS A 1 190 ? 22.673 -8.386 -53.653 1.00 84.69 190 CYS A C 1
ATOM 1459 O O . CYS A 1 190 ? 21.718 -8.522 -54.421 1.00 84.69 190 CYS A O 1
ATOM 1461 N N . ASN A 1 191 ? 23.894 -8.078 -54.079 1.00 82.38 191 ASN A N 1
ATOM 1462 C CA . ASN A 1 191 ? 24.223 -7.852 -55.479 1.00 82.38 191 ASN A CA 1
ATOM 1463 C C . ASN A 1 191 ? 24.598 -9.186 -56.134 1.00 82.38 191 ASN A C 1
ATOM 1465 O O . ASN A 1 191 ? 25.756 -9.595 -56.087 1.00 82.38 191 ASN A O 1
ATOM 1469 N N . ARG A 1 192 ? 23.588 -9.877 -56.692 1.00 70.75 192 ARG A N 1
ATOM 1470 C CA . ARG A 1 192 ? 23.695 -11.076 -57.561 1.00 70.75 192 ARG A CA 1
ATOM 1471 C C . ARG A 1 192 ? 24.741 -12.128 -57.131 1.00 70.75 192 ARG A C 1
ATOM 1473 O O . ARG A 1 192 ? 25.310 -12.807 -57.973 1.00 70.75 192 ARG A O 1
ATOM 1480 N N . GLY A 1 193 ? 24.944 -12.303 -55.823 1.00 67.12 193 GLY A N 1
ATOM 1481 C CA . GLY A 1 193 ? 25.832 -13.326 -55.259 1.00 67.12 193 GLY A CA 1
ATOM 1482 C C . GLY A 1 193 ? 27.300 -12.925 -55.070 1.00 67.12 193 GLY A C 1
ATOM 1483 O O . GLY A 1 193 ? 28.033 -13.702 -54.461 1.00 67.12 193 GLY A O 1
ATOM 1484 N N . ASP A 1 194 ? 27.714 -11.729 -55.493 1.00 78.19 194 ASP A N 1
ATOM 1485 C CA . ASP A 1 194 ? 29.119 -11.301 -55.419 1.00 78.19 194 ASP A CA 1
ATOM 1486 C C . ASP A 1 194 ? 29.423 -10.459 -54.176 1.00 78.19 194 ASP A C 1
ATOM 1488 O O . ASP A 1 194 ? 30.465 -10.620 -53.540 1.00 78.19 194 ASP A O 1
ATOM 1492 N N . SER A 1 195 ? 28.504 -9.569 -53.796 1.00 86.25 195 SER A N 1
ATOM 1493 C CA . SER A 1 195 ? 28.718 -8.619 -52.698 1.00 86.25 195 SER A CA 1
ATOM 1494 C C . SER A 1 195 ? 27.430 -8.281 -51.956 1.00 86.25 195 SER A C 1
ATOM 1496 O O . SER A 1 195 ? 26.318 -8.431 -52.476 1.00 86.25 195 SER A O 1
ATOM 1498 N N . TYR A 1 196 ? 27.602 -7.812 -50.726 1.00 88.25 196 TYR A N 1
ATOM 1499 C CA . TYR A 1 196 ? 26.536 -7.308 -49.873 1.00 88.25 196 TYR A CA 1
ATOM 1500 C C . TYR A 1 196 ? 26.767 -5.829 -49.600 1.00 88.25 196 TYR A C 1
ATOM 1502 O O . TYR A 1 196 ? 27.889 -5.415 -49.321 1.00 88.25 196 TYR A O 1
ATOM 1510 N N . GLU A 1 197 ? 25.698 -5.050 -49.693 1.00 88.56 197 GLU A N 1
ATOM 1511 C CA . GLU A 1 197 ? 25.699 -3.604 -49.500 1.00 88.56 197 GLU A CA 1
ATOM 1512 C C . GLU A 1 197 ? 24.686 -3.241 -48.415 1.00 88.56 197 GLU A C 1
ATOM 1514 O O . GLU A 1 197 ? 23.589 -3.805 -48.381 1.00 88.56 197 GLU A O 1
ATOM 1519 N N . LEU A 1 198 ? 25.045 -2.317 -47.528 1.00 88.50 198 LEU A N 1
ATOM 1520 C CA . LEU A 1 198 ? 24.133 -1.766 -46.532 1.00 88.50 198 LEU A CA 1
ATOM 1521 C C . LEU A 1 198 ? 23.630 -0.395 -46.995 1.00 88.50 198 LEU A C 1
ATOM 1523 O O . LEU A 1 198 ? 24.419 0.505 -47.263 1.00 88.50 198 LEU A O 1
ATOM 1527 N N . ARG A 1 199 ? 22.308 -0.234 -47.058 1.00 85.38 199 ARG A N 1
ATOM 1528 C CA . ARG A 1 199 ? 21.630 1.034 -47.333 1.00 85.38 199 ARG A CA 1
ATOM 1529 C C . ARG A 1 199 ? 20.893 1.506 -46.095 1.00 85.38 199 ARG A C 1
ATOM 1531 O O . ARG A 1 199 ? 20.233 0.720 -45.418 1.00 85.38 199 ARG A O 1
ATOM 1538 N N . ILE A 1 200 ? 20.999 2.796 -45.818 1.00 82.19 200 ILE A N 1
ATOM 1539 C CA . ILE A 1 200 ? 20.277 3.453 -44.733 1.00 82.19 200 ILE A CA 1
ATOM 1540 C C . ILE A 1 200 ? 19.157 4.241 -45.402 1.00 82.19 200 ILE A C 1
ATOM 1542 O O . ILE A 1 200 ? 19.428 5.195 -46.131 1.00 82.19 200 ILE A O 1
ATOM 1546 N N . ASN A 1 201 ? 17.916 3.797 -45.216 1.00 71.19 201 ASN A N 1
ATOM 1547 C CA . ASN A 1 201 ? 16.750 4.514 -45.712 1.00 71.19 201 ASN A CA 1
ATOM 1548 C C . ASN A 1 201 ? 16.464 5.634 -44.705 1.00 71.19 201 ASN A C 1
ATOM 1550 O O . ASN A 1 201 ? 16.010 5.361 -43.595 1.00 71.19 201 ASN A O 1
ATOM 1554 N N . SER A 1 202 ? 16.822 6.868 -45.068 1.00 55.06 202 SER A N 1
ATOM 1555 C CA . SER A 1 202 ? 16.454 8.062 -44.301 1.00 55.06 202 SER A CA 1
ATOM 1556 C C . SER A 1 202 ? 14.991 8.430 -44.499 1.00 55.06 202 SER A C 1
ATOM 1558 O O . SER A 1 202 ? 14.441 8.122 -45.580 1.00 55.06 202 SER A O 1
#

Radius of gyration: 41.76 Å; chains: 1; bounding box: 94×43×96 Å

Secondary structure (DSSP, 8-state):
------PPPEEEE-----SSGGGTTTEEEEEEEEEGGG------SS-EEEEEEEE--TT-SSSEEEEEEEEE---HHHHHHHS--HHHHHHHHHHHHHHHHHHHHHHHHHH-SSSSSSSS-SS--GGGS---HHHHHHHHHHHHSGGGEEEHHHHHHHHHSS-TTHHHHHHHHHHHHHHHHGGGTEEEEEETTTEEEEEE--

Foldseek 3Di:
DDPPPPPWDKDKDQQDPDPDPVQRRFKIKIKTWDAPVGPDDDDDDQKDKDDKDWDDDPDDDHRIIIIIIMIGNDDPVRVVVVDPCVVVVVVVVVVVVVVVVVVVVVVVVVPDDDDPPPPDDPFPDCVPFPDDPLLVVLQVVLRVDDQSKDWLVVSLCVRPNPDPCSNVVVVVSLVVSQVRCVVVQKHWDDDPRTMIGIDRHD

Sequence (202 aa):
MHETTHKPLIYQASDVNFRNPSLKDVTYFTLALVDTKSASRGIGGNKIASDSIMLMPEHAAEGLAIQVQGFADCSMASILYASDQTLPGILFVRSILSMASMLIWKRKETETPDAEFIAISASPSLDGIKLTPMQRQLTRMLLEAPGMKVDKRSLCESLWGNKNNAEESLYTLVKRTKNALAKANMEIVCNRGDSYELRINS